Protein AF-E2CHV4-F1 (afdb_monomer_lite)

Secondary structure (DSSP, 8-state):
-EEEETTEEEEEEEEETTEEEEE--SPPPPTT-EEEEEEEEEETTEEEEEEEEEEEEEEETTTTEEEEEEEE--HHHHHHHHHHHHHHHHT----THHHHTTTSS----------------------THHHHHHHHHHHHHHHHHHHHHHHHHHHHHH----S-----PPPPP---SS--EEEEE---TT----TT---EEEE-HHHHHHHHHHHHHHHHHHHHHHHHHHHHHHHHHHHHHHHHHHHHHHHHHHHHHHHHHHHHHHHHHHHHHHHHHHHTTSS-HHHHHHHHHHHHHHHHHHHHHHHHHHHHHHHHHTTTTTT--BTTB----HHHHHHHHHHHHHHHHHHHHHTT-

Sequence (357 aa):
MRVSFNGRSFDTVDWSLGGCRISFVGDFPDVGSEHTLNCSLAFQGFEITLKVEARVVRHETERRELAFCFTDVGERETALLQHFVEDLIRGKMSTVADTIVRIDTPVTPVATTPDPNPIQAVPIRRCAWKQFLFVSFYLVLGAVVFGYIALYFYALMFQMEVTSAVISSERAVVASPVAGQVNKINFAVGATISTGAPLVYLENTALTRNLRAAQADLAETEAELAEAQSVLAGEEEKAKGYDLVARNNVRQAETQLEKLQLANKNAKLKVERMRKLTQKGLALADDLEAAELELKAVLSEYERKKIHIQELKQLIKNGDATRLFTGNGFAGRLSETKARIARLRRELAYKKDHSRS

Radius of gyration: 80.09 Å; chains: 1; bounding box: 147×68×206 Å

pLDDT: mean 81.5, std 15.99, range [35.78, 98.31]

Structure (mm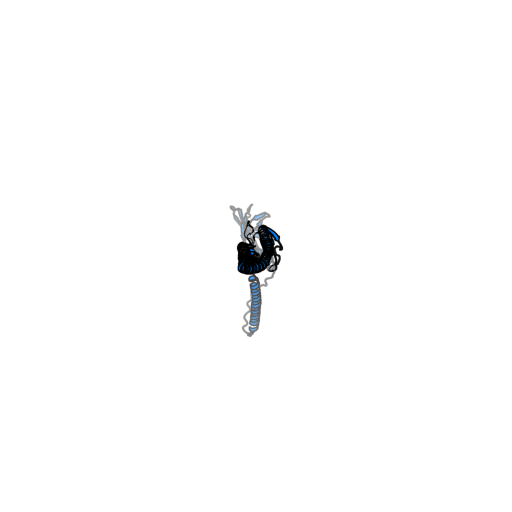CIF, N/CA/C/O backbone):
data_AF-E2CHV4-F1
#
_entry.id   AF-E2CHV4-F1
#
loop_
_atom_site.group_PDB
_atom_site.id
_atom_site.type_symbol
_atom_site.label_atom_id
_atom_site.label_alt_id
_atom_site.label_comp_id
_atom_site.label_asym_id
_atom_site.label_entity_id
_atom_site.label_seq_id
_atom_site.pdbx_PDB_ins_code
_atom_site.Cartn_x
_atom_site.Cartn_y
_atom_site.Cartn_z
_atom_site.occupancy
_atom_site.B_iso_or_equiv
_atom_site.auth_seq_id
_atom_site.auth_comp_id
_atom_site.auth_asym_id
_atom_site.auth_atom_id
_atom_site.pdbx_PDB_model_num
ATOM 1 N N . MET A 1 1 ? 76.854 18.416 -105.040 1.00 78.62 1 MET A N 1
ATOM 2 C CA . MET A 1 1 ? 77.913 17.520 -105.546 1.00 78.62 1 MET A CA 1
ATOM 3 C C . MET A 1 1 ? 79.238 18.264 -105.435 1.00 78.62 1 MET A C 1
ATOM 5 O O . MET A 1 1 ? 79.231 19.488 -105.515 1.00 78.62 1 MET A O 1
ATOM 9 N N . ARG A 1 2 ? 80.352 17.573 -105.181 1.00 84.69 2 ARG A N 1
ATOM 10 C CA . ARG A 1 2 ? 81.693 18.177 -105.230 1.00 84.69 2 ARG A CA 1
ATOM 11 C C . ARG A 1 2 ? 82.441 17.638 -106.429 1.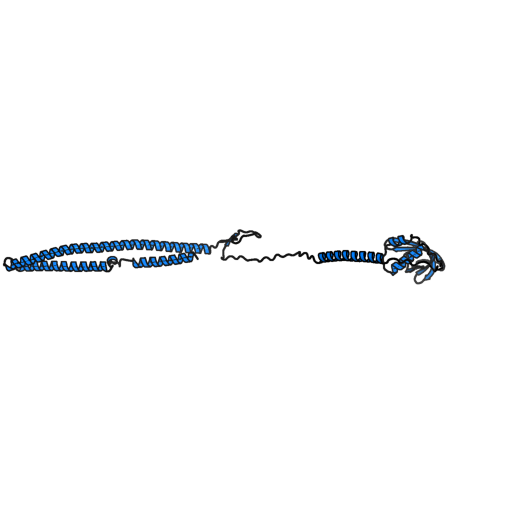00 84.69 2 ARG A C 1
ATOM 13 O O . ARG A 1 2 ? 82.331 16.458 -106.736 1.00 84.69 2 ARG A O 1
ATOM 20 N N . VAL A 1 3 ? 83.206 18.488 -107.093 1.00 85.00 3 VAL A N 1
ATOM 21 C CA . VAL A 1 3 ? 84.031 18.094 -108.233 1.00 85.00 3 VAL A CA 1
ATOM 22 C C . VAL A 1 3 ? 85.469 18.461 -107.928 1.00 85.00 3 VAL A C 1
ATOM 24 O O . VAL A 1 3 ? 85.771 19.610 -107.615 1.00 85.00 3 VAL A O 1
ATOM 27 N N . SER A 1 4 ? 86.359 17.479 -108.016 1.00 83.56 4 SER A N 1
ATOM 28 C CA . SER A 1 4 ? 87.797 17.711 -107.956 1.00 83.56 4 SER A CA 1
ATOM 29 C C . SER A 1 4 ? 88.353 17.896 -109.365 1.00 83.56 4 SER A C 1
ATOM 31 O O . SER A 1 4 ? 88.205 17.029 -110.228 1.00 83.56 4 SER A O 1
ATOM 33 N N . PHE A 1 5 ? 88.983 19.047 -109.585 1.00 80.81 5 PHE A N 1
ATOM 34 C CA . PHE A 1 5 ? 89.633 19.435 -110.832 1.00 80.81 5 PHE A CA 1
ATOM 35 C C . PHE A 1 5 ? 91.044 19.943 -110.512 1.00 80.81 5 PHE A C 1
ATOM 37 O O . PHE A 1 5 ? 91.215 20.798 -109.640 1.00 80.81 5 PHE A O 1
ATOM 44 N N . ASN A 1 6 ? 92.072 19.383 -111.161 1.00 73.81 6 ASN A N 1
ATOM 45 C CA . ASN A 1 6 ? 93.490 19.691 -110.901 1.00 73.81 6 ASN A CA 1
ATOM 46 C C . ASN A 1 6 ? 93.884 19.630 -109.408 1.00 73.81 6 ASN A C 1
ATOM 48 O O . ASN A 1 6 ? 94.622 20.475 -108.902 1.00 73.81 6 ASN A O 1
ATOM 52 N N . GLY A 1 7 ? 93.352 18.642 -108.679 1.00 71.56 7 GLY A N 1
ATOM 53 C CA . GLY A 1 7 ? 93.650 18.424 -107.258 1.00 71.56 7 GLY A CA 1
ATOM 54 C C . GLY A 1 7 ? 92.980 19.406 -106.289 1.00 71.56 7 GLY A C 1
ATOM 55 O O . GLY A 1 7 ? 93.225 19.325 -105.088 1.00 71.56 7 GLY A O 1
ATOM 56 N N . ARG A 1 8 ? 92.125 20.317 -106.775 1.00 78.94 8 ARG A N 1
ATOM 57 C CA . ARG A 1 8 ? 91.306 21.213 -105.945 1.00 78.94 8 ARG A CA 1
ATOM 58 C C . ARG A 1 8 ? 89.837 20.827 -106.042 1.00 78.94 8 ARG A C 1
ATOM 60 O O . ARG A 1 8 ? 89.349 20.519 -107.126 1.00 78.94 8 ARG A O 1
ATOM 67 N N . SER A 1 9 ? 89.143 20.853 -104.911 1.00 80.88 9 SER A N 1
ATOM 68 C CA . SER A 1 9 ? 87.718 20.532 -104.833 1.00 80.88 9 SER A CA 1
ATOM 69 C C . SER A 1 9 ? 86.881 21.801 -104.930 1.00 80.88 9 SER A C 1
ATOM 71 O O . SER A 1 9 ? 87.107 22.750 -104.183 1.00 80.88 9 SER A O 1
ATOM 73 N N . PHE A 1 10 ? 85.904 21.791 -105.829 1.00 84.88 10 PHE A N 1
ATOM 74 C CA . PHE A 1 10 ? 84.953 22.872 -106.049 1.00 84.88 10 PHE A CA 1
ATOM 75 C C . PHE A 1 10 ? 83.529 22.365 -105.812 1.00 84.88 10 PHE A C 1
ATOM 77 O O . PHE A 1 10 ? 83.206 21.213 -106.123 1.00 84.88 10 PHE A O 1
ATOM 84 N N . ASP A 1 11 ? 82.669 23.229 -105.278 1.00 82.38 11 ASP A N 1
ATOM 85 C CA . ASP A 1 11 ? 81.240 22.942 -105.189 1.00 82.38 11 ASP A CA 1
ATOM 86 C C . ASP A 1 11 ? 80.578 23.181 -106.556 1.00 82.38 11 ASP A C 1
ATOM 88 O O . ASP A 1 11 ? 80.856 24.161 -107.257 1.00 82.38 11 ASP A O 1
ATOM 92 N N . THR A 1 12 ? 79.706 22.256 -106.959 1.00 83.19 12 THR A N 1
ATOM 93 C CA . THR A 1 12 ? 78.921 22.393 -108.192 1.00 83.19 12 THR A CA 1
ATOM 94 C C . THR A 1 12 ? 77.775 23.377 -107.985 1.00 83.19 12 THR A C 1
ATOM 96 O O . THR A 1 12 ? 76.981 23.192 -107.063 1.00 83.19 12 THR A O 1
ATOM 99 N N . VAL A 1 13 ? 77.631 24.347 -108.887 1.00 81.75 13 VAL A N 1
ATOM 100 C CA . VAL A 1 13 ? 76.460 25.236 -108.968 1.00 81.75 13 VAL A CA 1
ATOM 101 C C . VAL A 1 13 ? 75.255 24.480 -109.520 1.00 81.75 13 VAL A C 1
ATOM 103 O O . VAL A 1 13 ? 74.137 24.662 -109.053 1.00 81.75 13 VAL A O 1
ATOM 106 N N . ASP A 1 14 ? 75.488 23.640 -110.528 1.00 79.62 14 ASP A N 1
ATOM 107 C CA . ASP A 1 14 ? 74.460 22.841 -111.191 1.00 79.62 14 ASP A CA 1
ATOM 108 C C . ASP A 1 14 ? 75.096 21.584 -111.797 1.00 79.62 14 ASP A C 1
ATOM 110 O O . ASP A 1 14 ? 76.268 21.611 -112.185 1.00 79.62 14 ASP A O 1
ATOM 114 N N . TRP A 1 15 ? 74.363 20.478 -111.862 1.00 84.19 15 TRP A N 1
ATOM 115 C CA . TRP A 1 15 ? 74.848 19.227 -112.442 1.00 84.19 15 TRP A CA 1
ATOM 116 C C . TRP A 1 15 ? 73.700 18.393 -113.013 1.00 84.19 15 TRP A C 1
ATOM 118 O O . TRP A 1 15 ? 72.570 18.427 -112.534 1.00 84.19 15 TRP A O 1
ATOM 128 N N . SER A 1 16 ? 74.006 17.636 -114.061 1.00 78.94 16 SER A N 1
ATOM 129 C CA . SER A 1 16 ? 73.075 16.772 -114.783 1.00 78.94 16 SER A CA 1
ATOM 130 C C . SER A 1 16 ? 73.805 15.532 -115.302 1.00 78.94 16 SER A C 1
ATOM 132 O O . SER A 1 16 ? 75.027 15.433 -115.197 1.00 78.94 16 SER A O 1
ATOM 134 N N . LEU A 1 17 ? 73.067 14.613 -115.927 1.00 78.75 17 LEU A N 1
ATOM 135 C CA . LEU A 1 17 ? 73.630 13.448 -116.621 1.00 78.75 17 LEU A CA 1
ATOM 136 C C . LEU A 1 17 ? 74.633 13.810 -117.728 1.00 78.75 17 LEU A C 1
ATOM 138 O O . LEU A 1 17 ? 75.508 13.011 -118.029 1.00 78.75 17 LEU A O 1
ATOM 142 N N . GLY A 1 18 ? 74.509 14.996 -118.333 1.00 77.06 18 GLY A N 1
ATOM 143 C CA . GLY A 1 18 ? 75.352 15.418 -119.457 1.00 77.06 18 GLY A CA 1
ATOM 144 C C . GLY A 1 18 ? 76.512 16.338 -119.080 1.00 77.06 18 GLY A C 1
ATOM 145 O O . GLY A 1 18 ? 77.324 16.672 -119.938 1.00 77.06 18 GLY A O 1
ATOM 146 N N . GLY A 1 19 ? 76.606 16.792 -117.829 1.00 85.25 19 GLY A N 1
ATOM 147 C CA . GLY A 1 19 ? 77.652 17.734 -117.441 1.00 85.25 19 GLY A CA 1
ATOM 148 C C . GLY A 1 19 ? 77.400 18.443 -116.121 1.00 85.25 19 GLY A C 1
ATOM 149 O O . GLY A 1 19 ? 76.330 18.333 -115.518 1.00 85.25 19 GLY A O 1
ATOM 150 N N . CYS A 1 20 ? 78.389 19.217 -115.684 1.00 85.31 20 CYS A N 1
ATOM 151 C CA . CYS A 1 20 ? 78.322 19.989 -114.450 1.00 85.31 20 CYS A CA 1
ATOM 152 C C . CYS A 1 20 ? 78.927 21.382 -114.606 1.00 85.31 20 CYS A C 1
ATOM 154 O O . CYS A 1 20 ? 79.854 21.607 -115.385 1.00 85.31 20 CYS A O 1
ATOM 156 N N . ARG A 1 21 ? 78.428 22.313 -113.798 1.00 87.50 21 ARG A N 1
ATOM 157 C CA . ARG A 1 21 ? 78.927 23.676 -113.677 1.00 87.50 21 ARG A CA 1
ATOM 158 C C . ARG A 1 21 ? 79.524 23.876 -112.295 1.00 87.50 21 ARG A C 1
ATOM 160 O O . ARG A 1 21 ? 78.858 23.627 -111.292 1.00 87.50 21 ARG A O 1
ATOM 167 N N . ILE A 1 22 ? 80.758 24.357 -112.244 1.00 87.88 22 ILE A N 1
ATOM 168 C CA . ILE A 1 22 ? 81.472 24.640 -110.998 1.00 87.88 22 ILE A CA 1
ATOM 169 C C . ILE A 1 22 ? 81.750 26.134 -110.865 1.00 87.88 22 ILE A C 1
ATOM 171 O O . ILE A 1 22 ? 81.960 26.830 -111.861 1.00 87.88 22 ILE A O 1
ATOM 175 N N . SER A 1 23 ? 81.779 26.622 -109.628 1.00 82.62 23 SER A N 1
ATOM 176 C CA . SER A 1 23 ? 82.327 27.944 -109.328 1.00 82.62 23 SER A CA 1
ATOM 177 C C . SER A 1 23 ? 83.847 27.832 -109.288 1.00 82.62 23 SER A C 1
ATOM 179 O O . SER A 1 23 ? 84.410 27.253 -108.359 1.00 82.62 23 SER A O 1
ATOM 181 N N . PHE A 1 24 ? 84.512 28.338 -110.323 1.00 80.94 24 PHE A N 1
ATOM 182 C CA . PHE A 1 24 ? 85.946 28.171 -110.509 1.00 80.94 24 PHE A CA 1
ATOM 183 C C . PHE A 1 24 ? 86.703 29.434 -110.096 1.00 80.94 24 PHE A C 1
ATOM 185 O O . PHE A 1 24 ? 86.340 30.552 -110.457 1.00 80.94 24 PHE A O 1
ATOM 192 N N . VAL A 1 25 ? 87.780 29.251 -109.333 1.00 69.19 25 VAL A N 1
ATOM 193 C CA . VAL A 1 25 ? 88.638 30.343 -108.866 1.00 69.19 25 VAL A CA 1
ATOM 194 C C . VAL A 1 25 ? 90.067 30.060 -109.327 1.00 69.19 25 VAL A C 1
ATOM 196 O O . VAL A 1 25 ? 90.782 29.270 -108.709 1.00 69.19 25 VAL A O 1
ATOM 199 N N . GLY A 1 26 ? 90.462 30.688 -110.437 1.00 72.12 26 GLY A N 1
ATOM 200 C CA . GLY A 1 26 ? 91.775 30.538 -111.068 1.00 72.12 26 GLY A CA 1
ATOM 201 C C . GLY A 1 26 ? 91.768 30.982 -112.533 1.00 72.12 26 GLY A C 1
ATOM 202 O O . GLY A 1 26 ? 90.801 31.594 -112.985 1.00 72.12 26 GLY A O 1
ATOM 203 N N . ASP A 1 27 ? 92.827 30.630 -113.263 1.00 75.12 27 ASP A N 1
ATOM 204 C CA . ASP A 1 27 ? 92.930 30.853 -114.709 1.00 75.12 27 ASP A CA 1
ATOM 205 C C . ASP A 1 27 ? 92.022 29.886 -115.472 1.00 75.12 27 ASP A C 1
ATOM 207 O O . ASP A 1 27 ? 92.089 28.668 -115.279 1.00 75.12 27 ASP A O 1
ATOM 211 N N . PHE A 1 28 ? 91.141 30.432 -116.313 1.00 76.75 28 PHE A N 1
ATOM 212 C CA . PHE A 1 28 ? 90.167 29.635 -117.050 1.00 76.75 28 PHE A CA 1
ATOM 213 C C . PHE A 1 28 ? 90.863 28.802 -118.140 1.00 76.75 28 PHE A C 1
ATOM 215 O O . PHE A 1 28 ? 91.562 29.380 -118.971 1.00 76.75 28 PHE A O 1
ATOM 222 N N . PRO A 1 29 ? 90.674 27.468 -118.169 1.00 77.44 29 PRO A N 1
ATOM 223 C CA . PRO A 1 29 ? 91.151 26.636 -119.268 1.00 77.44 29 PRO A CA 1
ATOM 224 C C . PRO A 1 29 ? 90.426 26.969 -120.581 1.00 77.44 29 PRO A C 1
ATOM 226 O O . PRO A 1 29 ? 89.267 27.403 -120.581 1.00 77.44 29 PRO A O 1
ATOM 229 N N . ASP A 1 30 ? 91.110 26.733 -121.703 1.00 77.94 30 ASP A N 1
ATOM 230 C CA . ASP A 1 30 ? 90.574 26.989 -123.040 1.00 77.94 30 ASP A CA 1
ATOM 231 C C . ASP A 1 30 ? 89.306 26.170 -123.310 1.00 77.94 30 ASP A C 1
ATOM 233 O O . ASP A 1 30 ? 89.202 24.987 -122.963 1.00 77.94 30 ASP A O 1
ATOM 237 N N . VAL A 1 31 ? 88.330 26.802 -123.964 1.00 79.56 31 VAL A N 1
ATOM 238 C CA . VAL A 1 31 ? 87.082 26.145 -124.369 1.00 79.56 31 VAL A CA 1
ATOM 239 C C . VAL A 1 31 ? 87.406 25.045 -125.383 1.00 79.56 31 VAL A C 1
ATOM 241 O O . VAL A 1 31 ? 88.034 25.303 -126.406 1.00 79.56 31 VAL A O 1
ATOM 244 N N . GLY A 1 32 ? 86.970 23.817 -125.098 1.00 75.00 32 GLY A N 1
ATOM 245 C CA . GLY A 1 32 ? 87.253 22.621 -125.895 1.00 75.00 32 GLY A CA 1
ATOM 246 C C . GLY A 1 32 ? 88.326 21.694 -125.317 1.00 75.00 32 GLY A C 1
ATOM 247 O O . GLY A 1 32 ? 88.476 20.584 -125.822 1.00 75.00 32 GLY A O 1
ATOM 248 N N . SER A 1 33 ? 89.028 22.098 -124.255 1.00 81.62 33 SER A N 1
ATOM 249 C CA . SER A 1 33 ? 89.992 21.238 -123.555 1.00 81.62 33 SER A CA 1
ATOM 250 C C . SER A 1 33 ? 89.307 20.080 -122.818 1.00 81.62 33 SER A C 1
ATOM 252 O O . SER A 1 33 ? 88.228 20.244 -122.240 1.00 81.62 33 SER A O 1
ATOM 254 N N . GLU A 1 34 ? 89.929 18.899 -122.862 1.00 83.38 34 GLU A N 1
ATOM 255 C CA . GLU A 1 34 ? 89.461 17.684 -122.190 1.00 83.38 34 GLU A CA 1
ATOM 256 C C . GLU A 1 34 ? 90.201 17.481 -120.871 1.00 83.38 34 GLU A C 1
ATOM 258 O O . GLU A 1 34 ? 91.428 17.577 -120.785 1.00 83.38 34 GLU A O 1
ATOM 263 N N . HIS A 1 35 ? 89.432 17.205 -119.825 1.00 83.81 35 HIS A N 1
ATOM 264 C CA . HIS A 1 35 ? 89.910 17.090 -118.464 1.00 83.81 35 HIS A CA 1
ATOM 265 C C . HIS A 1 35 ? 89.196 15.963 -117.731 1.00 83.81 35 HIS A C 1
ATOM 267 O O . HIS A 1 35 ? 87.989 15.769 -117.857 1.00 83.81 35 HIS A O 1
ATOM 273 N N . THR A 1 36 ? 89.938 15.246 -116.897 1.00 84.38 36 THR A N 1
ATOM 274 C CA . THR A 1 36 ? 89.352 14.252 -116.003 1.00 84.38 36 THR A CA 1
ATOM 275 C C . THR A 1 36 ? 88.858 14.922 -114.726 1.00 84.38 36 THR A C 1
ATOM 277 O O . THR A 1 36 ? 89.625 15.577 -114.017 1.00 84.38 36 THR A O 1
ATOM 280 N N . LEU A 1 37 ? 87.582 14.730 -114.413 1.00 85.81 37 LEU A N 1
ATOM 281 C CA . LEU A 1 37 ? 86.936 15.218 -113.203 1.00 85.81 37 LEU A CA 1
ATOM 282 C C . LEU A 1 37 ? 86.653 14.044 -112.271 1.00 85.81 37 LEU A C 1
ATOM 284 O O . LEU A 1 37 ? 86.111 13.033 -112.716 1.00 85.81 37 LEU A O 1
ATOM 288 N N . ASN A 1 38 ? 86.947 14.186 -110.972 1.00 86.50 38 ASN A N 1
ATOM 289 C CA . ASN A 1 38 ? 86.376 13.262 -109.986 1.00 86.50 38 ASN A CA 1
ATOM 290 C C . ASN A 1 38 ? 85.197 13.924 -109.285 1.00 86.50 38 ASN A C 1
ATOM 292 O O . ASN A 1 38 ? 85.359 14.891 -108.537 1.00 86.50 38 ASN A O 1
ATOM 296 N N . CYS A 1 39 ? 84.019 13.391 -109.565 1.00 84.75 39 CYS A N 1
ATOM 297 C CA . CYS A 1 39 ? 82.730 13.837 -109.085 1.00 84.75 39 CYS A CA 1
ATOM 298 C C . CYS A 1 39 ? 82.373 13.058 -107.818 1.00 84.75 39 CYS A C 1
ATOM 300 O O . CYS A 1 39 ? 82.064 11.871 -107.889 1.00 84.75 39 CYS A O 1
ATOM 302 N N . SER A 1 40 ? 82.420 13.716 -106.665 1.00 83.31 40 SER A N 1
ATOM 303 C CA . SER A 1 40 ? 82.097 13.135 -105.364 1.00 83.31 40 SER A CA 1
ATOM 304 C C . SER A 1 40 ? 80.678 13.521 -104.941 1.00 83.31 40 SER A C 1
ATOM 306 O O . SER A 1 40 ? 80.329 14.699 -104.778 1.00 83.31 40 SER A O 1
ATOM 308 N N . LEU A 1 41 ? 79.839 12.504 -104.771 1.00 81.94 41 LEU A N 1
ATOM 309 C CA . LEU A 1 41 ? 78.454 12.603 -104.329 1.00 81.94 41 LEU A CA 1
ATOM 310 C C . LEU A 1 41 ? 78.353 12.022 -102.919 1.00 81.94 41 LEU A C 1
ATOM 312 O O . LEU A 1 41 ? 78.616 10.840 -102.703 1.00 81.94 41 LEU A O 1
ATOM 316 N N . ALA A 1 42 ? 77.968 12.860 -101.958 1.00 73.81 42 ALA A N 1
ATOM 317 C CA . ALA A 1 42 ? 77.654 12.417 -100.608 1.00 73.81 42 ALA A CA 1
ATOM 318 C C . ALA A 1 42 ? 76.176 12.011 -100.550 1.00 73.81 42 ALA A C 1
ATOM 320 O O . ALA A 1 42 ? 75.297 12.863 -100.700 1.00 73.81 42 ALA A O 1
ATOM 321 N N . PHE A 1 43 ? 75.901 10.726 -100.332 1.00 67.69 43 PHE A N 1
ATOM 322 C CA . PHE A 1 43 ? 74.543 10.201 -100.201 1.00 67.69 43 PHE A CA 1
ATOM 323 C C . PHE A 1 43 ? 74.450 9.256 -99.000 1.00 67.69 43 PHE A C 1
ATOM 325 O O . PHE A 1 43 ? 75.171 8.266 -98.922 1.00 67.69 43 PHE A O 1
ATOM 332 N N . GLN A 1 44 ? 73.572 9.587 -98.044 1.00 63.38 44 GLN A N 1
ATOM 333 C CA . GLN A 1 44 ? 73.272 8.779 -96.848 1.00 63.38 44 GLN A CA 1
ATOM 334 C C . GLN A 1 44 ? 74.512 8.244 -96.097 1.00 63.38 44 GLN A C 1
ATOM 336 O O . GLN A 1 44 ? 74.532 7.106 -95.639 1.00 63.38 44 GLN A O 1
ATOM 341 N N . GLY A 1 45 ? 75.556 9.069 -95.961 1.00 62.88 45 GLY A N 1
ATOM 342 C CA . GLY A 1 45 ? 76.777 8.710 -95.225 1.00 62.88 45 GLY A CA 1
ATOM 343 C C . GLY A 1 45 ? 77.848 7.981 -96.043 1.00 62.88 45 GLY A C 1
ATOM 344 O O . GLY A 1 45 ? 78.909 7.691 -95.497 1.00 62.88 45 GLY A O 1
ATOM 345 N N . PHE A 1 46 ? 77.621 7.744 -97.337 1.00 66.56 46 PHE A N 1
ATOM 346 C CA . PHE A 1 46 ? 78.630 7.242 -98.270 1.00 66.56 46 PHE A CA 1
ATOM 347 C C . PHE A 1 46 ? 79.087 8.348 -99.225 1.00 66.56 46 PHE A C 1
ATOM 349 O O . PHE A 1 46 ? 78.277 9.149 -99.698 1.00 66.56 46 PHE A O 1
ATOM 356 N N . GLU A 1 47 ? 80.387 8.383 -99.519 1.00 74.38 47 GLU A N 1
ATOM 357 C CA . GLU A 1 47 ? 80.975 9.264 -100.529 1.00 74.38 47 GLU A CA 1
ATOM 358 C C . GLU A 1 47 ? 81.306 8.436 -101.774 1.00 74.38 47 GLU A C 1
ATOM 360 O O . GLU A 1 47 ? 82.237 7.630 -101.780 1.00 74.38 47 GLU A O 1
ATOM 365 N N . ILE A 1 48 ? 80.503 8.602 -102.824 1.00 78.31 48 ILE A N 1
ATOM 366 C CA . ILE A 1 48 ? 80.705 7.925 -104.107 1.00 78.31 48 ILE A CA 1
ATOM 367 C C . ILE A 1 48 ? 81.502 8.869 -104.996 1.00 78.31 48 ILE A C 1
ATOM 369 O O . ILE A 1 48 ? 81.034 9.963 -105.303 1.00 78.31 48 ILE A O 1
ATOM 373 N N . THR A 1 49 ? 82.696 8.446 -105.411 1.00 82.06 49 THR A N 1
ATOM 374 C CA . THR A 1 49 ? 83.562 9.222 -106.305 1.00 82.06 49 THR A CA 1
ATOM 375 C C . THR A 1 49 ? 83.564 8.594 -107.695 1.00 82.06 49 THR A C 1
ATOM 377 O O . THR A 1 49 ? 84.018 7.466 -107.867 1.00 82.06 49 THR A O 1
ATOM 380 N N . LEU A 1 50 ? 83.054 9.332 -108.680 1.00 83.44 50 LEU A N 1
ATOM 381 C CA . LEU A 1 50 ? 82.989 8.947 -110.090 1.00 83.44 50 LEU A CA 1
ATOM 382 C C . LEU A 1 50 ? 84.097 9.668 -110.855 1.00 83.44 50 LEU A C 1
ATOM 384 O O . LEU A 1 50 ? 84.184 10.894 -110.795 1.00 83.44 50 LEU A O 1
ATOM 388 N N . LYS A 1 51 ? 84.928 8.926 -111.582 1.00 84.69 51 LYS A N 1
ATOM 389 C CA . LYS A 1 51 ? 85.960 9.491 -112.456 1.00 84.69 51 LYS A CA 1
ATOM 390 C C . LYS A 1 51 ? 85.383 9.608 -113.866 1.00 84.69 51 LYS A C 1
ATOM 392 O O . LYS A 1 51 ? 85.073 8.587 -114.466 1.00 84.69 51 LYS A O 1
ATOM 397 N N . VAL A 1 52 ? 85.222 10.831 -114.363 1.00 86.12 52 VAL A N 1
ATOM 398 C CA . VAL A 1 52 ? 84.555 11.121 -115.642 1.00 86.12 52 VAL A CA 1
ATOM 399 C C . VAL A 1 52 ? 85.445 12.006 -116.504 1.00 86.12 52 VAL A C 1
ATOM 401 O O . VAL A 1 52 ? 86.059 12.951 -116.004 1.00 86.12 52 VAL A O 1
ATOM 404 N N . GLU A 1 53 ? 85.512 11.717 -117.800 1.00 86.94 53 GLU A N 1
ATOM 405 C CA . GLU A 1 53 ? 86.174 12.586 -118.771 1.00 86.94 53 GLU A CA 1
ATOM 406 C C . GLU A 1 53 ? 85.198 13.656 -119.257 1.00 86.94 53 GLU A C 1
ATOM 408 O O . GLU A 1 53 ? 84.074 13.361 -119.673 1.00 86.94 53 GLU A O 1
ATOM 413 N N . ALA A 1 54 ? 85.611 14.917 -119.162 1.00 85.12 54 ALA A N 1
ATOM 414 C CA . ALA A 1 54 ? 84.756 16.051 -119.447 1.00 85.12 54 ALA A CA 1
ATOM 415 C C . ALA A 1 54 ? 85.473 17.114 -120.278 1.00 85.12 54 ALA A C 1
ATOM 417 O O . ALA A 1 54 ? 86.641 17.429 -120.055 1.00 85.12 54 ALA A O 1
ATOM 418 N N . ARG A 1 55 ? 84.742 17.723 -121.208 1.00 87.44 55 ARG A N 1
ATOM 419 C CA . ARG A 1 55 ? 85.215 18.813 -122.060 1.00 87.44 55 ARG A CA 1
ATOM 420 C C . ARG A 1 55 ? 84.680 20.155 -121.573 1.00 87.44 55 ARG A C 1
ATOM 422 O O . ARG A 1 55 ? 83.497 20.272 -121.250 1.00 87.44 55 ARG A O 1
ATOM 429 N N . VAL A 1 56 ? 85.520 21.189 -121.553 1.00 86.50 56 VAL A N 1
ATOM 430 C CA . VAL A 1 56 ? 85.095 22.560 -121.220 1.00 86.50 56 VAL A CA 1
ATOM 431 C C . VAL A 1 56 ? 84.236 23.116 -122.356 1.00 86.50 56 VAL A C 1
ATOM 433 O O . VAL A 1 56 ? 84.715 23.260 -123.477 1.00 86.50 56 VAL A O 1
ATOM 436 N N . VAL A 1 57 ? 82.972 23.445 -122.079 1.00 83.50 57 VAL A N 1
ATOM 437 C CA . VAL A 1 57 ? 82.031 23.968 -123.094 1.00 83.50 57 VAL A CA 1
ATOM 438 C C . VAL A 1 57 ? 81.877 25.480 -123.007 1.00 83.50 57 VAL A C 1
ATOM 440 O O . VAL A 1 57 ? 81.670 26.141 -124.022 1.00 83.50 57 VAL A O 1
ATOM 443 N N . ARG A 1 58 ? 81.966 26.047 -121.801 1.00 82.00 58 ARG A N 1
ATOM 444 C CA . ARG A 1 58 ? 81.768 27.482 -121.582 1.00 82.00 58 ARG A CA 1
ATOM 445 C C . ARG A 1 58 ? 82.456 27.934 -120.299 1.00 82.00 58 ARG A C 1
ATOM 447 O O . ARG A 1 58 ? 82.356 27.250 -119.283 1.00 82.00 58 ARG A O 1
ATOM 454 N N . HIS A 1 59 ? 83.071 29.110 -120.327 1.00 81.25 59 HIS A N 1
ATOM 455 C CA . HIS A 1 59 ? 83.437 29.860 -119.126 1.00 81.25 59 HIS A CA 1
ATOM 456 C C . HIS A 1 59 ? 82.692 31.201 -119.118 1.00 81.25 59 HIS A C 1
ATOM 458 O O . HIS A 1 59 ? 82.487 31.803 -120.168 1.00 81.25 59 HIS A O 1
ATOM 464 N N . GLU A 1 60 ? 82.248 31.644 -117.944 1.00 79.19 60 GLU A N 1
ATOM 465 C CA . GLU A 1 60 ? 81.520 32.903 -117.751 1.00 79.19 60 GLU A CA 1
ATOM 466 C C . GLU A 1 60 ? 82.313 33.789 -116.778 1.00 79.19 60 GLU A C 1
ATOM 468 O O . GLU A 1 60 ? 82.358 33.527 -115.571 1.00 79.19 60 GLU A O 1
ATOM 473 N N . THR A 1 61 ? 82.960 34.834 -117.301 1.00 72.31 61 THR A N 1
ATOM 474 C CA . THR A 1 61 ? 83.937 35.642 -116.549 1.00 72.31 61 THR A CA 1
ATOM 475 C C . THR A 1 61 ? 83.293 36.483 -115.442 1.00 72.31 61 THR A C 1
ATOM 477 O O . THR A 1 61 ? 83.894 36.659 -114.384 1.00 72.31 61 THR A O 1
ATOM 480 N N . GLU A 1 62 ? 82.056 36.957 -115.633 1.00 73.75 62 GLU A N 1
ATOM 481 C CA . GLU A 1 62 ? 81.352 37.778 -114.633 1.00 73.75 62 GLU A CA 1
ATOM 482 C C . GLU A 1 62 ? 80.935 36.981 -113.390 1.00 73.75 62 GLU A C 1
ATOM 484 O O . GLU A 1 62 ? 81.019 37.480 -112.269 1.00 73.75 62 GLU A O 1
ATOM 489 N N . ARG A 1 63 ? 80.506 35.726 -113.574 1.00 71.38 63 ARG A N 1
ATOM 490 C CA . ARG A 1 63 ? 80.015 34.861 -112.485 1.00 71.38 63 ARG A CA 1
ATOM 491 C C . ARG A 1 63 ? 81.069 33.902 -111.938 1.00 71.38 63 ARG A C 1
ATOM 493 O O . ARG A 1 63 ? 80.810 33.226 -110.948 1.00 71.38 63 ARG A O 1
ATOM 500 N N . ARG A 1 64 ? 82.259 33.868 -112.553 1.00 79.88 64 ARG A N 1
ATOM 501 C CA . ARG A 1 64 ? 83.339 32.914 -112.251 1.00 79.88 64 ARG A CA 1
ATOM 502 C C . ARG A 1 64 ? 82.860 31.460 -112.297 1.00 79.88 64 ARG A C 1
ATOM 504 O O . ARG A 1 64 ? 83.144 30.655 -111.412 1.00 79.88 64 ARG A O 1
ATOM 511 N N . GLU A 1 65 ? 82.108 31.130 -113.340 1.00 85.00 65 GLU A N 1
ATOM 512 C CA . GLU A 1 65 ? 81.544 29.795 -113.543 1.00 85.00 65 GLU A CA 1
ATOM 513 C C . GLU A 1 65 ? 82.229 29.101 -114.721 1.00 85.00 65 GLU A C 1
ATOM 515 O O . GLU A 1 65 ? 82.446 29.704 -115.774 1.00 85.00 65 GLU A O 1
ATOM 520 N N . LEU A 1 66 ? 82.528 27.814 -114.552 1.00 85.19 66 LEU A N 1
ATOM 521 C CA . LEU A 1 66 ? 83.059 26.957 -115.605 1.00 85.19 66 LEU A CA 1
ATOM 522 C C . LEU A 1 66 ? 82.113 25.777 -115.828 1.00 85.19 66 LEU A C 1
ATOM 524 O O . LEU A 1 66 ? 81.724 25.100 -114.875 1.00 85.19 66 LEU A O 1
ATOM 528 N N . ALA A 1 67 ? 81.726 25.550 -117.081 1.00 86.50 67 ALA A N 1
ATOM 529 C CA . ALA A 1 67 ? 80.812 24.489 -117.477 1.00 86.50 67 ALA A CA 1
ATOM 530 C C . ALA A 1 67 ? 81.552 23.381 -118.232 1.00 86.50 67 ALA A C 1
ATOM 532 O O . ALA A 1 67 ? 82.213 23.627 -119.247 1.00 86.50 67 ALA A O 1
ATOM 533 N N . PHE A 1 68 ? 81.373 22.156 -117.750 1.00 86.81 68 PHE A N 1
ATOM 534 C CA . PHE A 1 68 ? 81.894 20.935 -118.341 1.00 86.81 68 PHE A CA 1
ATOM 535 C C . PHE A 1 68 ? 80.758 20.100 -118.933 1.00 86.81 68 PHE A C 1
ATOM 537 O O . PHE A 1 68 ? 79.697 19.977 -118.320 1.00 86.81 68 PHE A O 1
ATOM 544 N N . CYS A 1 69 ? 81.001 19.493 -120.091 1.00 87.00 69 CYS A N 1
ATOM 545 C CA . CYS A 1 69 ? 80.156 18.458 -120.681 1.00 87.00 69 CYS A CA 1
ATOM 546 C C . CYS A 1 69 ? 80.875 17.117 -120.574 1.00 87.00 69 CYS A C 1
ATOM 548 O O . CYS A 1 69 ? 82.058 17.039 -120.903 1.00 87.00 69 CYS A O 1
ATOM 550 N N . PHE A 1 70 ? 80.189 16.084 -120.096 1.00 87.50 70 PHE A N 1
ATOM 551 C CA . PHE A 1 70 ? 80.771 14.751 -119.981 1.00 87.50 70 PHE A CA 1
ATOM 552 C C . PHE A 1 70 ? 80.856 14.110 -121.370 1.00 87.50 70 PHE A C 1
ATOM 554 O O . PHE A 1 70 ? 79.853 14.021 -122.075 1.00 87.50 70 PHE A O 1
ATOM 561 N N . THR A 1 71 ? 82.060 13.715 -121.780 1.00 79.62 71 THR A N 1
ATOM 562 C CA . THR A 1 71 ? 82.322 13.128 -123.104 1.00 79.62 71 THR A CA 1
ATOM 563 C C . THR A 1 71 ? 82.279 11.610 -123.080 1.00 79.62 71 THR A C 1
ATOM 565 O O . THR A 1 71 ? 81.779 11.019 -124.033 1.00 79.62 71 THR A O 1
ATOM 568 N N . ASP A 1 72 ? 82.758 10.995 -121.998 1.00 74.81 72 ASP A N 1
ATOM 569 C CA . ASP A 1 72 ? 82.720 9.547 -121.812 1.00 74.81 72 ASP A CA 1
ATOM 570 C C . ASP A 1 72 ? 82.326 9.221 -120.365 1.00 74.81 72 ASP A C 1
ATOM 572 O O . ASP A 1 72 ? 83.050 9.518 -119.408 1.00 74.81 72 ASP A O 1
ATOM 576 N N . VAL A 1 73 ? 81.124 8.668 -120.212 1.00 76.44 73 VAL A N 1
ATOM 577 C CA . VAL A 1 73 ? 80.582 8.170 -118.947 1.00 76.44 73 VAL A CA 1
ATOM 578 C C . VAL A 1 73 ? 80.243 6.709 -119.196 1.00 76.44 73 VAL A C 1
ATOM 580 O O . VAL A 1 73 ? 79.369 6.412 -120.010 1.00 76.44 73 VAL A O 1
ATOM 583 N N . GLY A 1 74 ? 80.924 5.788 -118.515 1.00 76.31 74 GLY A N 1
ATOM 584 C CA . GLY A 1 74 ? 80.654 4.362 -118.676 1.00 76.31 74 GLY A CA 1
ATOM 585 C C . GLY A 1 74 ? 79.194 4.011 -118.357 1.00 76.31 74 GLY A C 1
ATOM 586 O O . GLY A 1 74 ? 78.485 4.738 -117.650 1.00 76.31 74 GLY A O 1
ATOM 587 N N . GLU A 1 75 ? 78.708 2.890 -118.901 1.00 74.19 75 GLU A N 1
ATOM 588 C CA . GLU A 1 75 ? 77.310 2.454 -118.728 1.00 74.19 75 GLU A CA 1
ATOM 589 C C . GLU A 1 75 ? 76.934 2.324 -117.244 1.00 74.19 75 GLU A C 1
ATOM 591 O O . GLU A 1 75 ? 75.821 2.665 -116.837 1.00 74.19 75 GLU A O 1
ATOM 596 N N . ARG A 1 76 ? 77.894 1.900 -116.414 1.00 71.44 76 ARG A N 1
ATOM 597 C CA . ARG A 1 76 ? 77.729 1.749 -114.967 1.00 71.44 76 ARG A CA 1
ATOM 598 C C . ARG A 1 76 ? 77.602 3.098 -114.262 1.00 71.44 76 ARG A C 1
ATOM 600 O O . ARG A 1 76 ? 76.733 3.265 -113.408 1.00 71.44 76 ARG A O 1
ATOM 607 N N . GLU A 1 77 ? 78.456 4.054 -114.602 1.00 76.38 77 GLU A N 1
ATOM 608 C CA . GLU A 1 77 ? 78.465 5.405 -114.043 1.00 76.38 77 GLU A CA 1
ATOM 609 C C . GLU A 1 77 ? 77.218 6.186 -114.473 1.00 76.38 77 GLU A C 1
ATOM 611 O O . GLU A 1 77 ? 76.614 6.880 -113.653 1.00 76.38 77 GLU A O 1
ATOM 616 N N . THR A 1 78 ? 76.781 6.010 -115.723 1.00 74.19 78 THR A N 1
ATOM 617 C CA . THR A 1 78 ? 75.564 6.625 -116.271 1.00 74.19 78 THR A CA 1
ATOM 618 C C . THR A 1 78 ? 74.319 6.086 -115.580 1.00 74.19 78 THR A C 1
ATOM 620 O O . THR A 1 78 ? 73.478 6.867 -115.135 1.00 74.19 78 THR A O 1
ATOM 623 N N . ALA A 1 79 ? 74.220 4.762 -115.418 1.00 73.62 79 ALA A N 1
ATOM 624 C CA . ALA A 1 79 ? 73.114 4.132 -114.704 1.00 73.62 79 ALA A CA 1
ATOM 625 C C . ALA A 1 79 ? 73.056 4.571 -113.230 1.00 73.62 79 ALA A C 1
ATOM 627 O O . ALA A 1 79 ? 71.972 4.842 -112.707 1.00 73.62 79 ALA A O 1
ATOM 628 N N . LEU A 1 80 ? 74.215 4.706 -112.569 1.00 75.06 80 LEU A N 1
ATOM 629 C CA . LEU A 1 80 ? 74.300 5.234 -111.204 1.00 75.06 80 LEU A CA 1
A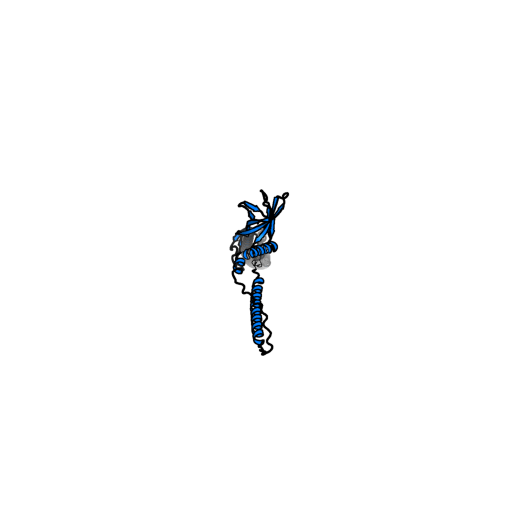TOM 630 C C . LEU A 1 80 ? 73.836 6.694 -111.130 1.00 75.06 80 LEU A C 1
ATOM 632 O O . LEU A 1 80 ? 72.987 7.016 -110.300 1.00 75.06 80 LEU A O 1
ATOM 636 N N . LEU A 1 81 ? 74.346 7.574 -111.998 1.00 75.56 81 LEU A N 1
ATOM 637 C CA . LEU A 1 81 ? 73.943 8.984 -112.036 1.00 75.56 81 LEU A CA 1
ATOM 638 C C . LEU A 1 81 ? 72.452 9.146 -112.351 1.00 75.56 81 LEU A C 1
ATOM 640 O O . LEU A 1 81 ? 71.793 9.968 -111.717 1.00 75.56 81 LEU A O 1
ATOM 644 N N . GLN A 1 82 ? 71.904 8.352 -113.276 1.00 76.19 82 GLN A N 1
ATOM 645 C CA . GLN A 1 82 ? 70.488 8.413 -113.644 1.00 76.19 82 GLN A CA 1
ATOM 646 C C . GLN A 1 82 ? 69.609 8.045 -112.455 1.00 76.19 82 GLN A C 1
ATOM 648 O O . GLN A 1 82 ? 68.665 8.768 -112.139 1.00 76.19 82 GLN A O 1
ATOM 653 N N . HIS A 1 83 ? 69.959 6.966 -111.758 1.00 70.88 83 HIS A N 1
ATOM 654 C CA . HIS A 1 83 ? 69.237 6.548 -110.570 1.00 70.88 83 HIS A CA 1
ATOM 655 C C . HIS A 1 83 ? 69.281 7.620 -109.470 1.00 70.88 83 HIS A C 1
ATOM 657 O O . HIS A 1 83 ? 68.243 7.949 -108.902 1.00 70.88 83 HIS A O 1
ATOM 663 N N . PHE A 1 84 ? 70.440 8.248 -109.227 1.00 71.38 84 PHE A N 1
ATOM 664 C CA . PHE A 1 84 ? 70.544 9.330 -108.243 1.00 71.38 84 PHE A CA 1
ATOM 665 C C . PHE A 1 84 ? 69.737 10.573 -108.624 1.00 71.38 84 PHE A C 1
ATOM 667 O O . PHE A 1 84 ? 69.114 11.174 -107.752 1.00 71.38 84 PHE A O 1
ATOM 674 N N . VAL A 1 85 ? 69.731 10.970 -109.899 1.00 70.69 85 VAL A N 1
ATOM 675 C CA . VAL A 1 85 ? 68.932 12.111 -110.374 1.00 70.69 85 VAL A CA 1
ATOM 676 C C . VAL A 1 85 ? 67.435 11.810 -110.247 1.00 70.69 85 VAL A C 1
ATOM 678 O O . VAL A 1 85 ? 66.682 12.657 -109.766 1.00 70.69 85 VAL A O 1
ATOM 681 N N . GLU A 1 86 ? 66.996 10.603 -110.609 1.00 71.00 86 GLU A N 1
ATOM 682 C CA . GLU A 1 86 ? 65.599 10.180 -110.464 1.00 71.00 86 GLU A CA 1
ATOM 683 C C . GLU A 1 86 ? 65.152 10.134 -108.996 1.00 71.00 86 GLU A C 1
ATOM 685 O O . GLU A 1 86 ? 64.064 10.622 -108.675 1.00 71.00 86 GLU A O 1
ATOM 690 N N . ASP A 1 87 ? 65.990 9.612 -108.098 1.00 65.56 87 ASP A N 1
ATOM 691 C CA . ASP A 1 87 ? 65.686 9.527 -106.666 1.00 65.56 87 ASP A CA 1
ATOM 692 C C . ASP A 1 87 ? 65.708 10.906 -105.986 1.00 65.56 87 ASP A C 1
ATOM 694 O O . ASP A 1 87 ? 64.851 11.195 -105.142 1.00 65.56 87 ASP A O 1
ATOM 698 N N . LEU A 1 88 ? 66.609 11.804 -106.409 1.00 66.38 88 LEU A N 1
ATOM 699 C CA . LEU A 1 88 ? 66.652 13.196 -105.951 1.00 66.38 88 LEU A CA 1
ATOM 700 C C . LEU A 1 88 ? 65.380 13.959 -106.357 1.00 66.38 88 LEU A C 1
ATOM 702 O O . LEU A 1 88 ? 64.801 14.670 -105.537 1.00 66.38 88 LEU A O 1
ATOM 706 N N . ILE A 1 89 ? 64.914 13.782 -107.599 1.00 59.22 89 ILE A N 1
ATOM 707 C CA . ILE A 1 89 ? 63.700 14.431 -108.123 1.00 59.22 89 ILE A CA 1
ATOM 708 C C . ILE A 1 89 ? 62.431 13.840 -107.493 1.00 59.22 89 ILE A C 1
ATOM 710 O O . ILE A 1 89 ? 61.453 14.556 -107.271 1.00 59.22 89 ILE A O 1
ATOM 714 N N . ARG A 1 90 ? 62.422 12.540 -107.179 1.00 57.59 90 ARG A N 1
ATOM 715 C CA . ARG A 1 90 ? 61.259 11.866 -106.580 1.00 57.59 90 ARG A CA 1
ATOM 716 C C . ARG A 1 90 ? 61.120 12.077 -105.074 1.00 57.59 90 ARG A C 1
ATOM 718 O O . ARG A 1 90 ? 60.078 11.710 -104.530 1.00 57.59 90 ARG A O 1
ATOM 725 N N . GLY A 1 91 ? 62.122 12.648 -104.401 1.00 55.22 91 GLY A N 1
ATOM 726 C CA . GLY A 1 91 ? 62.083 12.920 -102.960 1.00 55.22 91 GLY A CA 1
ATOM 727 C C . GLY A 1 91 ? 61.944 11.658 -102.100 1.00 55.22 91 GLY A C 1
ATOM 728 O O . GLY A 1 91 ? 61.445 11.729 -100.976 1.00 55.22 91 GLY A O 1
ATOM 729 N N . LYS A 1 92 ? 62.339 10.492 -102.626 1.00 49.19 92 LYS A N 1
ATOM 730 C CA . LYS A 1 92 ? 62.202 9.197 -101.950 1.00 49.19 92 LYS A CA 1
ATOM 731 C C . LYS A 1 92 ? 63.576 8.656 -101.575 1.00 49.19 92 LYS A C 1
ATOM 733 O O . LYS A 1 92 ? 64.445 8.499 -102.419 1.00 49.19 92 LYS A O 1
ATOM 738 N N . MET A 1 93 ? 63.755 8.377 -100.285 1.00 48.72 93 MET A N 1
ATOM 739 C CA . MET A 1 93 ? 64.955 7.750 -99.739 1.00 48.72 93 MET A CA 1
ATOM 740 C C . MET A 1 93 ? 64.850 6.224 -99.875 1.00 48.72 93 MET A C 1
ATOM 742 O O . MET A 1 93 ? 64.140 5.598 -99.091 1.00 48.72 93 MET A O 1
ATOM 746 N N . SER A 1 94 ? 65.558 5.619 -100.831 1.00 50.72 94 SER A N 1
ATOM 747 C CA . SER A 1 94 ? 65.855 4.176 -100.827 1.00 50.72 94 SER A CA 1
ATOM 748 C C . SER A 1 94 ? 67.313 3.921 -100.450 1.00 50.72 94 SER A C 1
ATOM 750 O O . SER A 1 94 ? 68.211 4.679 -100.810 1.00 50.72 94 SER A O 1
ATOM 752 N N . THR A 1 95 ? 67.543 2.867 -99.670 1.00 50.03 95 THR A N 1
ATOM 753 C CA . THR A 1 95 ? 68.858 2.456 -99.167 1.00 50.03 95 THR A CA 1
ATOM 754 C C . THR A 1 95 ? 69.674 1.757 -100.258 1.00 50.03 95 THR A C 1
ATOM 756 O O . THR A 1 95 ? 69.203 0.792 -100.856 1.00 50.03 95 THR A O 1
ATOM 759 N N . VAL A 1 96 ? 70.924 2.197 -100.449 1.00 54.72 96 VAL A N 1
ATOM 760 C CA . VAL A 1 96 ? 71.885 1.782 -101.503 1.00 54.72 96 VAL A CA 1
ATOM 761 C C . VAL A 1 96 ? 72.086 0.257 -101.625 1.00 54.72 96 VAL A C 1
ATOM 763 O O . VAL A 1 96 ? 72.457 -0.242 -102.687 1.00 54.72 96 VAL A O 1
ATOM 766 N N . ALA A 1 97 ? 71.805 -0.500 -100.562 1.00 54.47 97 ALA A N 1
ATOM 767 C CA . ALA A 1 97 ? 71.954 -1.954 -100.530 1.00 54.47 97 ALA A CA 1
ATOM 768 C C . ALA A 1 97 ? 71.057 -2.698 -101.541 1.00 54.47 97 ALA A C 1
ATOM 770 O O . ALA A 1 97 ? 71.492 -3.702 -102.098 1.00 54.47 97 ALA A O 1
ATOM 771 N N . ASP A 1 98 ? 69.852 -2.194 -101.830 1.00 51.31 98 ASP A N 1
ATOM 772 C CA . ASP A 1 98 ? 68.916 -2.855 -102.759 1.00 51.31 98 ASP A CA 1
ATOM 773 C C . ASP A 1 98 ? 69.243 -2.570 -104.238 1.00 51.31 98 ASP A C 1
ATOM 775 O O . ASP A 1 98 ? 68.874 -3.335 -105.133 1.00 51.31 98 ASP A O 1
ATOM 779 N N . THR A 1 99 ? 69.986 -1.494 -104.511 1.00 54.38 99 THR A N 1
ATOM 780 C CA . THR A 1 99 ? 70.365 -1.089 -105.873 1.00 54.38 99 THR A CA 1
ATOM 781 C C . THR A 1 99 ? 71.549 -1.904 -106.399 1.00 54.38 99 THR A C 1
ATOM 783 O O . THR A 1 99 ? 71.566 -2.274 -107.571 1.00 54.38 99 THR A O 1
ATOM 786 N N . ILE A 1 100 ? 72.519 -2.258 -105.546 1.00 57.19 100 ILE A N 1
ATOM 787 C CA . ILE A 1 100 ? 73.709 -3.025 -105.967 1.00 57.19 100 ILE A CA 1
ATOM 788 C C . ILE A 1 100 ? 73.341 -4.472 -106.346 1.00 57.19 100 ILE A C 1
ATOM 790 O O . ILE A 1 100 ? 73.907 -5.025 -107.284 1.00 57.19 100 ILE A O 1
ATOM 794 N N . VAL A 1 101 ? 72.327 -5.065 -105.707 1.00 52.06 101 VAL A N 1
ATOM 795 C CA . VAL A 1 101 ? 71.893 -6.451 -105.979 1.00 52.06 101 VAL A CA 1
ATOM 796 C C . VAL A 1 101 ? 71.219 -6.609 -107.355 1.00 52.06 101 VAL A C 1
ATOM 798 O O . VAL A 1 101 ? 71.205 -7.704 -107.915 1.00 52.06 101 VAL A O 1
ATOM 801 N N . ARG A 1 102 ? 70.710 -5.525 -107.958 1.00 52.03 102 ARG A N 1
ATOM 802 C CA . ARG A 1 102 ? 70.111 -5.552 -109.306 1.00 52.03 102 ARG A CA 1
ATOM 803 C C . ARG A 1 102 ? 71.093 -5.308 -110.456 1.00 52.03 102 ARG A C 1
ATOM 805 O O . ARG A 1 102 ? 70.700 -5.516 -111.598 1.00 52.03 102 ARG A O 1
ATOM 812 N N . ILE A 1 103 ? 72.336 -4.906 -110.185 1.00 56.34 103 ILE A N 1
ATOM 813 C CA . ILE A 1 103 ? 73.329 -4.601 -111.234 1.00 56.34 103 ILE A CA 1
ATOM 814 C C . ILE A 1 103 ? 74.092 -5.859 -111.695 1.00 56.34 103 ILE A C 1
ATOM 816 O O . ILE A 1 103 ? 74.512 -5.923 -112.845 1.00 56.34 103 ILE A O 1
ATOM 820 N N . ASP A 1 104 ? 74.184 -6.901 -110.861 1.00 42.91 104 ASP A N 1
ATOM 821 C CA . ASP A 1 104 ? 74.951 -8.126 -111.163 1.00 42.91 104 ASP A CA 1
ATOM 822 C C . ASP A 1 104 ? 74.105 -9.306 -111.687 1.00 42.91 104 ASP A C 1
ATOM 824 O O . ASP A 1 104 ? 74.602 -10.427 -111.817 1.00 42.91 104 ASP A O 1
ATOM 828 N N . THR A 1 105 ? 72.824 -9.098 -112.014 1.00 44.62 105 THR A N 1
ATOM 829 C CA . THR A 1 105 ? 72.020 -10.144 -112.673 1.00 44.62 105 THR A CA 1
ATOM 830 C C . THR A 1 105 ? 72.088 -9.970 -114.190 1.00 44.62 105 THR A C 1
ATOM 832 O O . THR A 1 105 ? 71.586 -8.970 -114.702 1.00 44.62 105 THR A O 1
ATOM 835 N N . PRO A 1 106 ? 72.690 -10.911 -114.946 1.00 39.78 106 PRO A N 1
ATOM 836 C CA . PRO A 1 106 ? 72.776 -10.780 -116.392 1.00 39.78 106 PRO A CA 1
ATOM 837 C C . PRO A 1 106 ? 71.370 -10.800 -116.999 1.00 39.78 106 PRO A C 1
ATOM 839 O O . PRO A 1 106 ? 70.655 -11.805 -116.950 1.00 39.78 106 PRO A O 1
ATOM 842 N N . VAL A 1 107 ? 70.983 -9.672 -117.591 1.00 42.00 107 VAL A N 1
ATOM 843 C CA . VAL A 1 107 ? 69.851 -9.571 -118.509 1.00 42.00 107 VAL A CA 1
ATOM 844 C C . VAL A 1 107 ? 70.173 -10.406 -119.746 1.00 42.00 107 VAL A C 1
ATOM 846 O O . VAL A 1 107 ? 71.069 -10.091 -120.524 1.00 42.00 107 VAL A O 1
ATOM 849 N N . THR A 1 108 ? 69.467 -11.520 -119.910 1.00 39.34 108 THR A N 1
ATOM 850 C CA . THR A 1 108 ? 69.539 -12.313 -121.138 1.00 39.34 108 THR A CA 1
ATOM 851 C C . THR A 1 108 ? 68.909 -11.506 -122.280 1.00 39.34 108 THR A C 1
ATOM 853 O O . THR A 1 108 ? 67.781 -11.026 -122.133 1.00 39.34 108 THR A O 1
ATOM 856 N N . PRO A 1 109 ? 69.610 -11.306 -123.410 1.00 46.56 109 PRO A N 1
ATOM 857 C CA . PRO A 1 109 ? 69.055 -10.573 -124.538 1.00 46.56 109 PRO A CA 1
ATOM 858 C C . PRO A 1 109 ? 67.902 -11.369 -125.159 1.00 46.56 109 PRO A C 1
ATOM 860 O O . PRO A 1 109 ? 68.042 -12.543 -125.505 1.00 46.56 109 PRO A O 1
ATOM 863 N N . VAL A 1 110 ? 66.751 -10.714 -125.304 1.00 39.56 110 VAL A N 1
ATOM 864 C CA . VAL A 1 110 ? 65.604 -11.237 -126.051 1.00 39.56 110 VAL A CA 1
ATOM 865 C C . VAL A 1 110 ? 65.976 -11.264 -127.533 1.00 39.56 110 VAL A C 1
ATOM 867 O O . VAL A 1 110 ? 66.216 -10.221 -128.137 1.00 39.56 110 VAL A O 1
ATOM 870 N N . ALA A 1 111 ? 66.033 -12.464 -128.111 1.00 40.03 111 ALA A N 1
ATOM 871 C CA . ALA A 1 111 ? 66.259 -12.675 -129.534 1.00 40.03 111 ALA A CA 1
ATOM 872 C C . ALA A 1 111 ? 65.114 -12.063 -130.362 1.00 40.03 111 ALA A C 1
ATOM 874 O O . ALA A 1 111 ? 63.957 -12.468 -130.260 1.00 40.03 111 ALA A O 1
ATOM 875 N N . THR A 1 112 ? 65.450 -11.088 -131.201 1.00 43.22 112 THR A N 1
ATOM 876 C CA . THR A 1 112 ? 64.584 -10.486 -132.215 1.00 43.22 112 THR A CA 1
ATOM 877 C C . THR A 1 112 ? 64.721 -11.241 -133.538 1.00 43.22 112 THR A C 1
ATOM 879 O O . THR A 1 112 ? 65.389 -10.790 -134.464 1.00 43.22 112 THR A O 1
ATOM 882 N N . THR A 1 113 ? 64.054 -12.389 -133.659 1.00 40.72 113 THR A N 1
ATOM 883 C CA . THR A 1 113 ? 63.750 -13.005 -134.963 1.00 40.72 113 THR A CA 1
ATOM 884 C C . THR A 1 113 ? 62.286 -13.446 -135.006 1.00 40.72 113 THR A C 1
ATOM 886 O O . THR A 1 113 ? 61.838 -14.120 -134.077 1.00 40.72 113 THR A O 1
ATOM 889 N N . PRO A 1 114 ? 61.519 -13.070 -136.046 1.00 42.94 114 PRO A N 1
ATOM 890 C CA . PRO A 1 114 ? 60.124 -13.461 -136.184 1.00 42.94 114 PRO A CA 1
ATOM 891 C C . PRO A 1 114 ? 60.048 -14.894 -136.718 1.00 42.94 114 PRO A C 1
ATOM 893 O O . PRO A 1 114 ? 60.419 -15.147 -137.862 1.00 42.94 114 PRO A O 1
ATOM 896 N N . ASP A 1 115 ? 59.562 -15.824 -135.899 1.00 35.78 115 ASP A N 1
ATOM 897 C CA . ASP A 1 115 ? 59.254 -17.185 -136.344 1.00 35.78 115 ASP A CA 1
ATOM 898 C C . ASP A 1 115 ? 57.825 -17.219 -136.931 1.00 35.78 115 ASP A C 1
ATOM 900 O O . ASP A 1 115 ? 56.896 -16.657 -136.332 1.00 35.78 115 ASP A O 1
ATOM 904 N N . PRO A 1 116 ? 57.618 -17.818 -138.117 1.00 45.06 116 PRO A N 1
ATOM 905 C CA . PRO A 1 116 ? 56.337 -17.827 -138.795 1.00 45.06 116 PRO A CA 1
ATOM 906 C C . PRO A 1 116 ? 55.365 -18.785 -138.104 1.00 45.06 116 PRO A C 1
ATOM 908 O O . PRO A 1 116 ? 55.684 -19.916 -137.754 1.00 45.06 116 PRO A O 1
ATOM 911 N N . ASN A 1 117 ? 54.138 -18.303 -137.961 1.00 38.12 117 ASN A N 1
ATOM 912 C CA . ASN A 1 117 ? 52.967 -19.006 -137.459 1.00 38.12 117 ASN A CA 1
ATOM 913 C C . ASN A 1 117 ? 52.732 -20.358 -138.179 1.00 38.12 117 ASN A C 1
ATOM 915 O O . ASN A 1 117 ? 52.375 -20.342 -139.362 1.00 38.12 117 ASN A O 1
ATOM 919 N N . PRO A 1 118 ? 52.832 -21.522 -137.505 1.00 49.69 118 PRO A N 1
ATOM 920 C CA . PRO A 1 118 ? 52.280 -22.761 -138.018 1.00 49.69 118 PRO A CA 1
ATOM 921 C C . PRO A 1 118 ? 50.821 -22.877 -137.564 1.00 49.69 118 PRO A C 1
ATOM 923 O O . PRO A 1 118 ? 50.488 -23.220 -136.429 1.00 49.69 118 PRO A O 1
ATOM 926 N N . ILE A 1 119 ? 49.935 -22.579 -138.507 1.00 50.50 119 ILE A N 1
ATOM 927 C CA . ILE A 1 119 ? 48.536 -22.991 -138.496 1.00 50.50 119 ILE A CA 1
ATOM 928 C C . ILE A 1 119 ? 48.482 -24.528 -138.370 1.00 50.50 119 ILE A C 1
ATOM 930 O O . ILE A 1 119 ? 49.115 -25.219 -139.160 1.00 50.50 119 ILE A O 1
ATOM 934 N N . GLN A 1 120 ? 47.656 -25.012 -137.426 1.00 49.06 120 GLN A N 1
ATOM 935 C CA . GLN A 1 120 ? 47.235 -26.405 -137.143 1.00 49.06 120 GLN A CA 1
ATOM 936 C C . GLN A 1 120 ? 48.056 -27.205 -136.112 1.00 49.06 120 GLN A C 1
ATOM 938 O O . GLN A 1 120 ? 49.069 -27.802 -136.451 1.00 49.06 120 GLN A O 1
ATOM 943 N N . ALA A 1 121 ? 47.512 -27.342 -134.888 1.00 42.88 121 ALA A N 1
ATOM 944 C CA . ALA A 1 121 ? 47.138 -28.642 -134.297 1.00 42.88 121 ALA A CA 1
ATOM 945 C C . ALA A 1 121 ? 46.550 -28.521 -132.860 1.00 42.88 121 ALA A C 1
ATOM 947 O O . ALA A 1 121 ? 47.180 -27.996 -131.950 1.00 42.88 121 ALA A O 1
ATOM 948 N N . VAL A 1 122 ? 45.369 -29.135 -132.686 1.00 47.66 122 VAL A N 1
ATOM 949 C CA . VAL A 1 122 ? 44.698 -29.673 -131.470 1.00 47.66 122 VAL A CA 1
ATOM 950 C C . VAL A 1 122 ? 44.174 -28.734 -130.350 1.00 47.66 122 VAL A C 1
ATOM 952 O O . VAL A 1 122 ? 44.952 -28.116 -129.627 1.00 47.66 122 VAL A O 1
ATOM 955 N N . PRO A 1 123 ? 42.849 -28.721 -130.066 1.00 46.19 123 PRO A N 1
ATOM 956 C CA . PRO A 1 123 ? 42.295 -28.070 -128.880 1.00 46.19 123 PRO A CA 1
ATOM 957 C C . PRO A 1 123 ? 42.407 -28.981 -127.645 1.00 46.19 123 PRO A C 1
ATOM 959 O O . PRO A 1 123 ? 41.698 -29.980 -127.520 1.00 46.19 123 PRO A O 1
ATOM 962 N N . ILE A 1 124 ? 43.256 -28.621 -126.681 1.00 51.88 124 ILE A N 1
ATOM 963 C CA . ILE A 1 124 ? 43.288 -29.278 -125.366 1.00 51.88 124 ILE A CA 1
ATOM 964 C C . ILE A 1 124 ? 42.250 -28.608 -124.463 1.00 51.88 124 ILE A C 1
ATOM 966 O O . ILE A 1 124 ? 42.458 -27.521 -123.923 1.00 51.88 124 ILE A O 1
ATOM 970 N N . ARG A 1 125 ? 41.115 -29.282 -124.271 1.00 52.50 125 ARG A N 1
ATOM 971 C CA . ARG A 1 125 ? 40.064 -28.906 -123.319 1.00 52.50 125 ARG A CA 1
ATOM 972 C C . ARG A 1 125 ? 40.588 -29.084 -121.885 1.00 52.50 125 ARG A C 1
ATOM 974 O O . ARG A 1 125 ? 40.514 -30.171 -121.317 1.00 52.50 125 ARG A O 1
ATOM 981 N N . ARG A 1 126 ? 41.147 -28.027 -121.288 1.00 56.12 126 ARG A N 1
ATOM 982 C CA . ARG A 1 126 ? 41.538 -28.017 -119.867 1.00 56.12 126 ARG A CA 1
ATOM 983 C C . ARG A 1 126 ? 40.285 -27.890 -118.998 1.00 56.12 126 ARG A C 1
ATOM 985 O O . ARG A 1 126 ? 39.499 -26.960 -119.146 1.00 56.12 126 ARG A O 1
ATOM 992 N N . CYS A 1 127 ? 40.078 -28.852 -118.105 1.00 48.91 127 CYS A N 1
ATOM 993 C CA . CYS A 1 127 ? 38.919 -28.901 -117.218 1.00 48.91 127 CYS A CA 1
ATOM 994 C C . CYS A 1 127 ? 39.044 -27.818 -116.127 1.00 48.91 127 CYS A C 1
ATOM 996 O O . CYS A 1 127 ? 39.669 -28.044 -115.089 1.00 48.91 127 CYS A O 1
ATOM 998 N N . ALA A 1 128 ? 38.464 -26.637 -116.369 1.00 58.72 128 ALA A N 1
ATOM 999 C CA . ALA A 1 128 ? 38.505 -25.476 -115.468 1.00 58.72 128 ALA A CA 1
ATOM 1000 C C . ALA A 1 128 ? 37.932 -25.756 -114.064 1.00 58.72 128 ALA A C 1
ATOM 1002 O O . ALA A 1 128 ? 38.225 -25.028 -113.120 1.00 58.72 128 ALA A O 1
ATOM 1003 N N . TRP A 1 129 ? 37.172 -26.844 -113.899 1.00 63.84 129 TRP A N 1
ATOM 1004 C CA . TRP A 1 129 ? 36.608 -27.273 -112.620 1.00 63.84 129 TRP A CA 1
ATOM 1005 C C . TRP A 1 129 ? 37.662 -27.420 -111.516 1.00 63.84 129 TRP A C 1
ATOM 1007 O O . TRP A 1 129 ? 37.445 -26.931 -110.414 1.00 63.84 129 TRP A O 1
ATOM 1017 N N . LYS A 1 130 ? 38.833 -28.020 -111.797 1.00 64.94 130 LYS A N 1
ATOM 1018 C CA . LYS A 1 130 ? 39.889 -28.166 -110.773 1.00 64.94 130 LYS A CA 1
ATOM 1019 C C . LYS A 1 130 ? 40.406 -26.804 -110.296 1.00 64.94 130 LYS A C 1
ATOM 1021 O O . LYS A 1 130 ? 40.693 -26.637 -109.118 1.00 64.94 130 LYS A O 1
ATOM 1026 N N . GLN A 1 131 ? 40.472 -25.828 -111.196 1.00 71.62 131 GLN A N 1
ATOM 1027 C CA . GLN A 1 131 ? 40.947 -24.477 -110.907 1.00 71.62 131 GLN A CA 1
ATOM 1028 C C . GLN A 1 131 ? 39.913 -23.684 -110.093 1.00 71.62 131 GLN A C 1
ATOM 1030 O O . GLN A 1 131 ? 40.274 -23.042 -109.111 1.00 71.62 131 GLN A O 1
ATOM 1035 N N . PHE A 1 132 ? 38.622 -23.824 -110.413 1.00 79.81 132 PHE A N 1
ATOM 1036 C CA . PHE A 1 132 ? 37.537 -23.270 -109.597 1.00 79.81 132 PHE A CA 1
ATOM 1037 C C . PHE A 1 132 ? 37.458 -23.904 -108.199 1.00 79.81 132 PHE A C 1
ATOM 1039 O O . PHE A 1 132 ? 37.194 -23.192 -107.234 1.00 79.81 132 PHE A O 1
ATOM 1046 N N . LEU A 1 133 ? 37.745 -25.204 -108.062 1.00 83.75 133 LEU A N 1
ATOM 1047 C CA . LEU A 1 133 ? 37.738 -25.904 -106.771 1.00 83.75 133 LEU A CA 1
ATOM 1048 C C . LEU A 1 133 ? 38.849 -25.406 -105.839 1.00 83.75 133 LEU A C 1
ATOM 1050 O O . LEU A 1 133 ? 38.584 -25.128 -104.673 1.00 83.75 133 LEU A O 1
ATOM 1054 N N . PHE A 1 134 ? 40.071 -25.226 -106.354 1.00 84.56 134 PHE A N 1
ATOM 1055 C CA . PHE A 1 134 ? 41.170 -24.668 -105.561 1.00 84.56 134 PHE A CA 1
ATOM 1056 C C . PHE A 1 134 ? 40.919 -23.204 -105.180 1.00 84.56 134 PHE A C 1
ATOM 1058 O O . PHE A 1 134 ? 41.118 -22.842 -104.025 1.00 84.56 134 PHE A O 1
ATOM 1065 N N . VAL A 1 135 ? 40.415 -22.373 -106.100 1.00 87.81 135 VAL A N 1
ATOM 1066 C CA . VAL A 1 135 ? 40.068 -20.973 -105.789 1.00 87.81 135 VAL A CA 1
ATOM 1067 C C . VAL A 1 135 ? 38.945 -20.896 -104.750 1.00 87.81 135 VAL A C 1
ATOM 1069 O O . VAL A 1 135 ? 39.054 -20.131 -103.797 1.00 87.81 135 VAL A O 1
ATOM 1072 N N . SER A 1 136 ? 37.901 -21.721 -104.878 1.00 85.81 136 SER A N 1
ATOM 1073 C CA . SER A 1 136 ? 36.815 -21.801 -103.894 1.00 85.81 136 SER A CA 1
ATOM 1074 C C . SER A 1 136 ? 37.320 -22.261 -102.526 1.00 85.81 136 SER A C 1
ATOM 1076 O O . SER A 1 136 ? 36.966 -21.653 -101.519 1.00 85.81 136 SER A O 1
ATOM 1078 N N . PHE A 1 137 ? 38.197 -23.267 -102.482 1.00 91.62 137 PHE A N 1
ATOM 1079 C CA . PHE A 1 137 ? 38.791 -23.752 -101.239 1.00 91.62 137 PHE A CA 1
ATOM 1080 C C . PHE A 1 137 ? 39.608 -22.665 -100.526 1.00 91.62 137 PHE A C 1
ATOM 1082 O O . PHE A 1 137 ? 39.404 -22.442 -99.334 1.00 91.62 137 PHE A O 1
ATOM 1089 N N . TYR A 1 138 ? 40.474 -21.938 -101.242 1.00 92.44 138 TYR A N 1
ATOM 1090 C CA . TYR A 1 138 ? 41.244 -20.839 -100.648 1.00 92.44 138 TYR A CA 1
ATOM 1091 C C . TYR A 1 138 ? 40.364 -19.660 -100.218 1.00 92.44 138 TYR A C 1
ATOM 1093 O O . TYR A 1 138 ? 40.654 -19.028 -99.204 1.00 92.44 138 TYR A O 1
ATOM 1101 N N . LEU A 1 139 ? 39.269 -19.386 -100.931 1.00 92.06 139 LEU A N 1
ATOM 1102 C CA . LEU A 1 139 ? 38.318 -18.335 -100.565 1.00 92.06 139 LEU A CA 1
ATOM 1103 C C . LEU A 1 139 ? 37.549 -18.703 -99.287 1.00 92.06 139 LEU A C 1
ATOM 1105 O O . LEU A 1 139 ? 37.451 -17.885 -98.375 1.00 92.06 139 LEU A O 1
ATOM 1109 N N . VAL A 1 140 ? 37.073 -19.949 -99.175 1.00 94.12 140 VAL A N 1
ATOM 1110 C CA . VAL A 1 140 ? 36.415 -20.458 -97.960 1.00 94.12 140 VAL A CA 1
ATOM 1111 C C . VAL A 1 140 ? 37.387 -20.469 -96.782 1.00 94.12 140 VAL A C 1
ATOM 1113 O O . VAL A 1 140 ? 37.043 -19.993 -95.703 1.00 94.12 140 VAL A O 1
ATOM 1116 N N . LEU A 1 141 ? 38.618 -20.944 -96.986 1.00 94.56 141 LEU A N 1
ATOM 1117 C CA . LEU A 1 141 ? 39.645 -20.953 -95.946 1.00 94.56 141 LEU A CA 1
ATOM 1118 C C . LEU A 1 141 ? 39.980 -19.528 -95.477 1.00 94.56 141 LEU A C 1
ATOM 1120 O O . LEU A 1 141 ? 40.053 -19.276 -94.275 1.00 94.56 141 LEU A O 1
ATOM 1124 N N . GLY A 1 142 ? 40.112 -18.584 -96.413 1.00 94.94 142 GLY A N 1
ATOM 1125 C CA . GLY A 1 142 ? 40.320 -17.169 -96.115 1.00 94.94 142 GLY A CA 1
ATOM 1126 C C . GLY A 1 142 ? 39.165 -16.561 -95.320 1.00 94.94 142 GLY A C 1
ATOM 1127 O O . GLY A 1 142 ? 39.408 -15.870 -94.335 1.00 94.94 142 GLY A O 1
ATOM 1128 N N . ALA A 1 143 ? 37.916 -16.870 -95.679 1.00 95.06 143 ALA A N 1
ATOM 1129 C CA . ALA A 1 143 ? 36.735 -16.403 -94.954 1.00 95.06 143 ALA A CA 1
ATOM 1130 C C . ALA A 1 143 ? 36.667 -16.955 -93.520 1.00 95.06 143 ALA A C 1
ATOM 1132 O O . ALA A 1 143 ? 36.308 -16.220 -92.603 1.00 95.06 143 ALA A O 1
ATOM 1133 N N . VAL A 1 144 ? 37.055 -18.218 -93.305 1.00 95.50 144 VAL A N 1
ATOM 1134 C CA . VAL A 1 144 ? 37.101 -18.831 -91.966 1.00 95.50 144 VAL A CA 1
ATOM 1135 C C . VAL A 1 144 ? 38.178 -18.179 -91.100 1.00 95.50 144 VAL A C 1
ATOM 1137 O O . VAL A 1 144 ? 37.897 -17.798 -89.965 1.00 95.50 144 VAL A O 1
ATOM 1140 N N . VAL A 1 145 ? 39.393 -18.001 -91.631 1.00 95.62 145 VAL A N 1
ATOM 1141 C CA . VAL A 1 145 ? 40.487 -17.344 -90.896 1.00 95.62 145 VAL A CA 1
ATOM 1142 C C . VAL A 1 145 ? 40.128 -15.892 -90.586 1.00 95.62 145 VAL A C 1
ATOM 1144 O O . VAL A 1 145 ? 40.276 -15.450 -89.448 1.00 95.62 145 VAL A O 1
ATOM 1147 N N . PHE A 1 146 ? 39.595 -15.164 -91.567 1.00 95.56 146 PHE A N 1
ATOM 1148 C CA . PHE A 1 146 ? 39.159 -13.784 -91.383 1.00 95.56 146 PHE A CA 1
ATOM 1149 C C . PHE A 1 146 ? 38.027 -13.675 -90.355 1.00 95.56 146 PHE A C 1
ATOM 1151 O O . PHE A 1 146 ? 38.085 -12.822 -89.474 1.00 95.56 146 PHE A O 1
ATOM 1158 N N . GLY A 1 147 ? 37.035 -14.568 -90.408 1.00 95.62 147 GLY A N 1
ATOM 1159 C CA . GLY A 1 147 ? 35.944 -14.620 -89.436 1.00 95.62 147 GLY A CA 1
ATOM 1160 C C . GLY A 1 147 ? 36.430 -14.914 -88.017 1.00 95.62 147 GLY A C 1
ATOM 1161 O O . GLY A 1 147 ? 35.982 -14.270 -87.072 1.00 95.62 147 GLY A O 1
ATOM 1162 N N . TYR A 1 148 ? 37.391 -15.828 -87.860 1.00 95.12 148 TYR A N 1
ATOM 1163 C CA . TYR A 1 148 ? 37.985 -16.135 -86.558 1.00 95.12 148 TYR A CA 1
ATOM 1164 C C . TYR A 1 148 ? 38.764 -14.945 -85.986 1.00 95.12 148 TYR A C 1
ATOM 1166 O O . TYR A 1 148 ? 38.587 -14.595 -84.820 1.00 95.12 148 TYR A O 1
ATOM 1174 N N . ILE A 1 149 ? 39.573 -14.273 -86.813 1.00 94.31 149 ILE A N 1
ATOM 1175 C CA . ILE A 1 149 ? 40.301 -13.062 -86.411 1.00 94.31 149 ILE A CA 1
ATOM 1176 C C . ILE A 1 149 ? 39.319 -11.944 -86.044 1.00 94.31 149 ILE A C 1
ATOM 1178 O O . ILE A 1 149 ? 39.502 -11.291 -85.020 1.00 94.31 149 ILE A O 1
ATOM 1182 N N . ALA A 1 150 ? 38.259 -11.745 -86.831 1.00 92.31 150 ALA A N 1
ATOM 1183 C CA . ALA A 1 150 ? 37.236 -10.741 -86.555 1.00 92.31 150 ALA A CA 1
ATOM 1184 C C . ALA A 1 150 ? 36.488 -11.022 -85.243 1.00 92.31 150 ALA A C 1
ATOM 1186 O O . ALA A 1 150 ? 36.266 -10.099 -84.464 1.00 92.31 150 ALA A O 1
ATOM 1187 N N . LEU A 1 151 ? 36.150 -12.285 -84.960 1.00 91.88 151 LEU A N 1
ATOM 1188 C CA . LEU A 1 151 ? 35.538 -12.693 -83.692 1.00 91.88 151 LEU A CA 1
ATOM 1189 C C . LEU A 1 151 ? 36.475 -12.475 -82.506 1.00 91.88 151 LEU A C 1
ATOM 1191 O O . LEU A 1 151 ? 36.040 -11.976 -81.472 1.00 91.88 151 LEU A O 1
ATOM 1195 N N . TYR A 1 152 ? 37.755 -12.818 -82.653 1.00 92.12 152 TYR A N 1
ATOM 1196 C CA . TYR A 1 152 ? 38.750 -12.588 -81.611 1.00 92.12 152 TYR A CA 1
ATOM 1197 C C . TYR A 1 152 ? 38.940 -11.091 -81.344 1.00 92.12 152 TYR A C 1
ATOM 1199 O O . TYR A 1 152 ? 38.945 -10.658 -80.195 1.00 92.12 152 TYR A O 1
ATOM 1207 N N . PHE A 1 153 ? 39.017 -10.285 -82.404 1.00 89.38 153 PHE A N 1
ATOM 1208 C CA . PHE A 1 153 ? 39.120 -8.834 -82.301 1.00 89.38 153 PHE A CA 1
ATOM 1209 C C . PHE A 1 153 ? 37.865 -8.212 -81.682 1.00 89.38 153 PHE A C 1
ATOM 1211 O O . PHE A 1 153 ? 37.973 -7.320 -80.847 1.00 89.38 153 PHE A O 1
ATOM 1218 N N . TYR A 1 154 ? 36.679 -8.714 -82.034 1.00 90.75 154 TYR A N 1
ATOM 1219 C CA . TYR A 1 154 ? 35.425 -8.326 -81.396 1.00 90.75 154 TYR A CA 1
ATOM 1220 C C . TYR A 1 154 ? 35.461 -8.665 -79.900 1.00 90.75 154 TYR A C 1
ATOM 1222 O O . TYR A 1 154 ? 35.262 -7.791 -79.066 1.00 90.75 154 TYR A O 1
ATOM 1230 N N . ALA A 1 155 ? 35.805 -9.897 -79.526 1.00 86.44 155 ALA A N 1
ATOM 1231 C CA . ALA A 1 155 ? 35.899 -10.285 -78.120 1.00 86.44 155 ALA A CA 1
ATOM 1232 C C . ALA A 1 155 ? 36.892 -9.410 -77.333 1.00 86.44 155 ALA A C 1
ATOM 1234 O O . ALA A 1 155 ? 36.588 -9.006 -76.213 1.00 86.44 155 ALA A O 1
ATOM 1235 N N . LEU A 1 156 ? 38.033 -9.066 -77.940 1.00 83.62 156 LEU A N 1
ATOM 1236 C CA . LEU A 1 156 ? 39.044 -8.204 -77.331 1.00 83.62 156 LEU A CA 1
ATOM 1237 C C . LEU A 1 156 ? 38.569 -6.747 -77.194 1.00 83.62 156 LEU A C 1
ATOM 1239 O O . LEU A 1 156 ? 38.793 -6.128 -76.162 1.00 83.62 156 LEU A O 1
ATOM 1243 N N . MET A 1 157 ? 37.893 -6.201 -78.208 1.00 84.31 157 MET A N 1
ATOM 1244 C CA . MET A 1 157 ? 37.365 -4.829 -78.183 1.00 84.31 157 MET A CA 1
ATOM 1245 C C . MET A 1 157 ? 36.186 -4.658 -77.220 1.00 84.31 157 MET A C 1
ATOM 1247 O O . MET A 1 157 ? 36.002 -3.576 -76.668 1.00 84.31 157 MET A O 1
ATOM 1251 N N . PHE A 1 158 ? 35.379 -5.703 -77.019 1.00 80.56 158 PHE A N 1
ATOM 1252 C CA . PHE A 1 158 ? 34.188 -5.651 -76.165 1.00 80.56 158 PHE A CA 1
ATOM 1253 C C . PHE A 1 158 ? 34.428 -6.145 -74.728 1.00 80.56 158 PHE A C 1
ATOM 1255 O O . PHE A 1 158 ? 33.516 -6.075 -73.902 1.00 80.56 158 PHE A O 1
ATOM 1262 N N . GLN A 1 159 ? 35.644 -6.584 -74.384 1.00 75.00 159 GLN A N 1
ATOM 1263 C CA . GLN A 1 159 ? 36.051 -6.762 -72.990 1.00 75.00 159 GLN A CA 1
ATOM 1264 C C . GLN A 1 159 ? 36.402 -5.405 -72.372 1.00 75.00 159 GLN A C 1
ATOM 1266 O O . GLN A 1 159 ? 37.533 -4.936 -72.436 1.00 75.00 159 GLN A O 1
ATOM 1271 N N . MET A 1 160 ? 35.416 -4.769 -71.741 1.00 72.38 160 MET A N 1
ATOM 1272 C CA . MET A 1 160 ? 35.685 -3.657 -70.833 1.00 72.38 160 MET A CA 1
ATOM 1273 C C . MET A 1 160 ? 36.065 -4.209 -69.459 1.00 72.38 160 MET A C 1
ATOM 1275 O O . MET A 1 160 ? 35.207 -4.671 -68.706 1.00 72.38 160 MET A O 1
ATOM 1279 N N . GLU A 1 161 ? 37.352 -4.145 -69.118 1.00 68.44 161 GLU A N 1
ATOM 1280 C CA . GLU A 1 161 ? 37.795 -4.292 -67.733 1.00 68.44 161 GLU A CA 1
ATOM 1281 C C . GLU A 1 161 ? 37.262 -3.105 -66.923 1.00 68.44 161 GLU A C 1
ATOM 1283 O O . GLU A 1 161 ? 37.753 -1.980 -67.014 1.00 68.44 161 GLU A O 1
ATOM 1288 N N . VAL A 1 162 ? 36.218 -3.336 -66.128 1.00 66.00 162 VAL A N 1
ATOM 1289 C CA . VAL A 1 162 ? 35.722 -2.337 -65.179 1.00 66.00 162 VAL A CA 1
ATOM 1290 C C . VAL A 1 162 ? 36.710 -2.274 -64.012 1.00 66.00 162 VAL A C 1
ATOM 1292 O O . VAL A 1 162 ? 36.589 -3.011 -63.037 1.00 66.00 162 VAL A O 1
ATOM 1295 N N . THR A 1 163 ? 37.709 -1.394 -64.109 1.00 68.31 163 THR A N 1
ATOM 1296 C CA . THR A 1 163 ? 38.740 -1.186 -63.071 1.00 68.31 163 THR A CA 1
ATOM 1297 C C . THR A 1 163 ? 38.166 -0.590 -61.775 1.00 68.31 163 THR A C 1
ATOM 1299 O O . THR A 1 163 ? 38.814 -0.616 -60.732 1.00 68.31 163 THR A O 1
ATOM 1302 N N . SER A 1 164 ? 36.936 -0.068 -61.806 1.00 68.88 164 SER A N 1
ATOM 1303 C CA . SER A 1 164 ? 36.266 0.568 -60.669 1.00 68.88 164 SER A CA 1
ATOM 1304 C C . SER A 1 164 ? 34.913 -0.079 -60.358 1.00 68.88 164 SER A C 1
ATOM 1306 O O . SER A 1 164 ? 33.844 0.473 -60.611 1.00 68.88 164 SER A O 1
ATOM 1308 N N . ALA A 1 165 ? 34.942 -1.263 -59.748 1.00 68.44 165 ALA A N 1
ATOM 1309 C CA . ALA A 1 165 ? 33.754 -1.841 -59.128 1.00 68.44 165 ALA A CA 1
ATOM 1310 C C . ALA A 1 165 ? 33.530 -1.201 -57.746 1.00 68.44 165 ALA A C 1
ATOM 1312 O O . ALA A 1 165 ? 34.137 -1.598 -56.752 1.00 68.44 165 ALA A O 1
ATOM 1313 N N . VAL A 1 166 ? 32.664 -0.188 -57.669 1.00 70.56 166 VAL A N 1
ATOM 1314 C CA . VAL A 1 166 ? 32.211 0.354 -56.380 1.00 70.56 166 VAL A CA 1
ATOM 1315 C C . VAL A 1 166 ? 31.043 -0.496 -55.887 1.00 70.56 166 VAL A C 1
ATOM 1317 O O . VAL A 1 166 ? 29.946 -0.449 -56.440 1.00 70.56 166 VAL A O 1
ATOM 1320 N N . ILE A 1 167 ? 31.275 -1.281 -54.835 1.00 72.06 167 ILE A N 1
ATOM 1321 C CA . ILE A 1 167 ? 30.222 -2.049 -54.166 1.00 72.06 167 ILE A CA 1
ATOM 1322 C C . ILE A 1 167 ? 29.430 -1.079 -53.283 1.00 72.06 167 ILE A C 1
ATOM 1324 O O . ILE A 1 167 ? 29.881 -0.687 -52.207 1.00 72.06 167 ILE A O 1
ATOM 1328 N N . SER A 1 168 ? 28.249 -0.670 -53.747 1.00 71.56 168 SER A N 1
ATOM 1329 C CA . SER A 1 168 ? 27.311 0.119 -52.948 1.00 71.56 168 SER A CA 1
ATOM 1330 C C . SER A 1 168 ? 26.437 -0.838 -52.138 1.00 71.56 168 SER A C 1
ATOM 1332 O O . SER A 1 168 ? 25.496 -1.426 -52.667 1.00 71.56 168 SER A O 1
ATOM 1334 N N . SER A 1 169 ? 26.792 -1.054 -50.870 1.00 74.88 169 SER A N 1
ATOM 1335 C CA . SER A 1 169 ? 25.918 -1.736 -49.910 1.00 74.88 169 SER A CA 1
ATOM 1336 C C . SER A 1 169 ? 25.012 -0.716 -49.224 1.00 74.88 169 SER A C 1
ATOM 1338 O O . SER A 1 169 ? 25.418 0.420 -48.959 1.00 74.88 169 SER A O 1
ATOM 1340 N N . GLU A 1 170 ? 23.773 -1.111 -48.940 1.00 79.69 170 GLU A N 1
ATOM 1341 C CA . GLU A 1 170 ? 22.849 -0.296 -48.157 1.00 79.69 170 GLU A CA 1
ATOM 1342 C C . GLU A 1 170 ? 23.409 -0.116 -46.738 1.00 79.69 170 GLU A C 1
ATOM 1344 O O . GLU A 1 170 ? 23.700 -1.083 -46.034 1.00 79.69 170 GLU A O 1
ATOM 1349 N N . ARG A 1 171 ? 23.624 1.139 -46.329 1.00 84.56 171 ARG A N 1
ATOM 1350 C CA . ARG A 1 171 ? 24.203 1.480 -45.024 1.00 84.56 171 ARG A CA 1
ATOM 1351 C C . ARG A 1 171 ? 23.096 1.928 -44.077 1.00 84.56 171 ARG A C 1
ATOM 1353 O O . ARG A 1 171 ? 22.441 2.931 -44.340 1.00 84.56 171 ARG A O 1
ATOM 1360 N N . ALA A 1 172 ? 22.946 1.237 -42.950 1.00 84.19 172 ALA A N 1
ATOM 1361 C CA . ALA A 1 172 ? 22.088 1.670 -41.851 1.00 84.19 172 ALA A CA 1
ATOM 1362 C C . ALA A 1 172 ? 22.909 2.443 -40.807 1.00 84.19 172 ALA A C 1
ATOM 1364 O O . ALA A 1 172 ? 23.964 1.983 -40.366 1.00 84.19 172 ALA A O 1
ATOM 1365 N N . VAL A 1 173 ? 22.423 3.615 -40.396 1.00 88.00 173 VAL A N 1
ATOM 1366 C CA . VAL A 1 173 ? 23.026 4.390 -39.303 1.00 88.00 173 VAL A CA 1
ATOM 1367 C C . VAL A 1 173 ? 22.385 3.953 -37.990 1.00 88.00 173 VAL A C 1
ATOM 1369 O O . VAL A 1 173 ? 21.183 4.120 -37.797 1.00 88.00 173 VAL A O 1
ATOM 1372 N N . VAL A 1 174 ? 23.186 3.404 -37.078 1.00 87.50 174 VAL A N 1
ATOM 1373 C CA . VAL A 1 174 ? 22.732 3.038 -35.731 1.00 87.50 174 VAL A CA 1
ATOM 1374 C C . VAL A 1 174 ? 22.950 4.230 -34.803 1.00 87.50 174 VAL A C 1
ATOM 1376 O O . VAL A 1 174 ? 24.087 4.584 -34.496 1.00 87.50 174 VAL A O 1
ATOM 1379 N N . ALA A 1 175 ? 21.858 4.856 -34.369 1.00 89.00 175 ALA A N 1
ATOM 1380 C CA . ALA A 1 175 ? 21.876 5.934 -33.385 1.00 89.00 175 ALA A CA 1
ATOM 1381 C C . ALA A 1 175 ? 21.518 5.407 -31.990 1.00 89.00 175 ALA A C 1
ATOM 1383 O O . ALA A 1 175 ? 20.742 4.460 -31.849 1.00 89.00 175 ALA A O 1
ATOM 1384 N N . SER A 1 176 ? 22.071 6.035 -30.951 1.00 88.31 176 SER A N 1
ATOM 1385 C CA . SER A 1 176 ? 21.684 5.714 -29.578 1.00 88.31 176 SER A CA 1
ATOM 1386 C C . SER A 1 176 ? 20.267 6.223 -29.285 1.00 88.31 176 SER A C 1
ATOM 1388 O O . SER A 1 176 ? 19.987 7.387 -29.579 1.00 88.31 176 SER A O 1
ATOM 1390 N N . PRO A 1 177 ? 19.396 5.421 -28.643 1.00 87.38 177 PRO A N 1
ATOM 1391 C CA . PRO A 1 177 ? 18.084 5.887 -28.194 1.00 87.38 177 PRO A CA 1
ATOM 1392 C C . PRO A 1 177 ? 18.171 6.871 -27.018 1.00 87.38 177 PRO A C 1
ATOM 1394 O O . PRO A 1 177 ? 17.226 7.614 -26.769 1.00 87.38 177 PRO A O 1
ATOM 1397 N N . VAL A 1 178 ? 19.287 6.877 -26.277 1.00 87.62 178 VAL A N 1
ATOM 1398 C CA . VAL A 1 178 ? 19.460 7.691 -25.066 1.00 87.62 178 VAL A CA 1
ATOM 1399 C C . VAL A 1 178 ? 20.824 8.382 -25.080 1.00 87.62 178 VAL A C 1
ATOM 1401 O O . VAL A 1 178 ? 21.835 7.793 -25.466 1.00 87.62 178 VAL A O 1
ATOM 1404 N N . ALA A 1 179 ? 20.875 9.638 -24.637 1.00 87.31 179 ALA A N 1
ATOM 1405 C CA . ALA A 1 179 ? 22.137 10.345 -24.427 1.00 87.31 179 ALA A CA 1
ATOM 1406 C C . ALA A 1 179 ? 22.929 9.720 -23.264 1.00 87.31 179 ALA A C 1
ATOM 1408 O O . ALA A 1 179 ? 22.346 9.311 -22.261 1.00 87.31 179 ALA A O 1
ATOM 1409 N N . GLY A 1 180 ? 24.254 9.651 -23.368 1.00 88.75 180 GLY A N 1
ATOM 1410 C CA . GLY A 1 180 ? 25.101 9.082 -22.322 1.00 88.75 180 GLY A CA 1
ATOM 1411 C C . GLY A 1 180 ? 26.579 9.136 -22.679 1.00 88.75 180 GLY A C 1
ATOM 1412 O O . GLY A 1 180 ? 26.945 9.455 -23.810 1.00 88.75 180 GLY A O 1
ATOM 1413 N N . GLN A 1 181 ? 27.428 8.820 -21.707 1.00 90.75 181 GLN A N 1
ATOM 1414 C CA . GLN A 1 181 ? 28.862 8.681 -21.920 1.00 90.75 181 GLN A CA 1
ATOM 1415 C C . GLN A 1 181 ? 29.167 7.274 -22.442 1.00 90.75 181 GLN A C 1
ATOM 1417 O O . GLN A 1 181 ? 28.677 6.283 -21.904 1.00 90.75 181 GLN A O 1
ATOM 1422 N N . VAL A 1 182 ? 29.982 7.173 -23.491 1.00 91.62 182 VAL A N 1
ATOM 1423 C CA . VAL A 1 182 ? 30.457 5.881 -24.001 1.00 91.62 182 VAL A CA 1
ATOM 1424 C C . VAL A 1 182 ? 31.435 5.283 -22.994 1.00 91.62 182 VAL A C 1
ATOM 1426 O O . VAL A 1 182 ? 32.512 5.831 -22.785 1.00 91.62 182 VAL A O 1
ATOM 1429 N N . ASN A 1 183 ? 31.049 4.171 -22.370 1.00 90.31 183 ASN A N 1
ATOM 1430 C CA . ASN A 1 183 ? 31.873 3.458 -21.396 1.00 90.31 183 ASN A CA 1
ATOM 1431 C C . ASN A 1 183 ? 32.753 2.414 -22.104 1.00 90.31 183 ASN A C 1
ATOM 1433 O O . ASN A 1 183 ? 33.970 2.388 -21.930 1.00 90.31 183 ASN A O 1
ATOM 1437 N N . LYS A 1 184 ? 32.158 1.594 -22.981 1.00 90.69 184 LYS A N 1
ATOM 1438 C CA . LYS A 1 184 ? 32.883 0.539 -23.704 1.00 90.69 184 LYS A CA 1
ATOM 1439 C C . LYS A 1 184 ? 32.394 0.384 -25.137 1.00 90.69 184 LYS A C 1
ATOM 1441 O O . LYS A 1 184 ? 31.192 0.316 -25.376 1.00 90.69 184 LYS A O 1
ATOM 1446 N N . ILE A 1 185 ? 33.333 0.259 -26.071 1.00 91.69 185 ILE A N 1
ATOM 1447 C CA . ILE A 1 185 ? 33.084 -0.083 -27.477 1.00 91.69 185 ILE A CA 1
ATOM 1448 C C . ILE A 1 185 ? 33.501 -1.543 -27.673 1.00 91.69 185 ILE A C 1
ATOM 1450 O O . ILE A 1 185 ? 34.593 -1.931 -27.264 1.00 91.69 185 ILE A O 1
ATOM 1454 N N . ASN A 1 186 ? 32.621 -2.364 -28.244 1.00 89.50 186 ASN A N 1
ATOM 1455 C CA . ASN A 1 186 ? 32.781 -3.819 -28.313 1.00 89.50 186 ASN A CA 1
ATOM 1456 C C . ASN A 1 186 ? 32.943 -4.349 -29.750 1.00 89.50 186 ASN A C 1
ATOM 1458 O O . ASN A 1 186 ? 32.703 -5.524 -30.012 1.00 89.50 186 ASN A O 1
ATOM 1462 N N . PHE A 1 187 ? 33.329 -3.485 -30.689 1.00 89.75 187 PHE A N 1
ATOM 1463 C CA . PHE A 1 187 ? 33.579 -3.850 -32.080 1.00 89.75 187 PHE A CA 1
ATOM 1464 C C . PHE A 1 187 ? 34.803 -3.107 -32.626 1.00 89.75 187 PHE A C 1
ATOM 1466 O O . PHE A 1 187 ? 35.174 -2.044 -32.128 1.00 89.75 187 PHE A O 1
ATOM 1473 N N . ALA A 1 188 ? 35.411 -3.670 -33.667 1.00 89.75 188 ALA A N 1
ATOM 1474 C CA . ALA A 1 188 ? 36.461 -3.029 -34.451 1.00 89.75 188 ALA A CA 1
ATOM 1475 C C . ALA A 1 188 ? 35.918 -2.632 -35.831 1.00 89.75 188 ALA A C 1
ATOM 1477 O O . ALA A 1 188 ? 34.976 -3.245 -36.339 1.00 89.75 188 ALA A O 1
ATOM 1478 N N . VAL A 1 189 ? 36.509 -1.611 -36.453 1.00 89.81 189 VAL A N 1
ATOM 1479 C CA . VAL A 1 189 ? 36.132 -1.188 -37.810 1.00 89.81 189 VAL A CA 1
ATOM 1480 C C . VAL A 1 189 ? 36.393 -2.340 -38.788 1.00 89.81 189 VAL A C 1
ATOM 1482 O O . VAL A 1 189 ? 37.493 -2.884 -38.821 1.00 89.81 189 VAL A O 1
ATOM 1485 N N . GLY A 1 190 ? 35.373 -2.725 -39.561 1.00 88.12 190 GLY A N 1
ATOM 1486 C CA . GLY A 1 190 ? 35.435 -3.854 -40.501 1.00 88.12 190 GLY A CA 1
ATOM 1487 C C . GLY A 1 190 ? 35.084 -5.223 -39.904 1.00 88.12 190 GLY A C 1
ATOM 1488 O O . GLY A 1 190 ? 35.061 -6.211 -40.634 1.00 88.12 190 GLY A O 1
ATOM 1489 N N . ALA A 1 191 ? 34.780 -5.306 -38.604 1.00 88.31 191 ALA A N 1
ATOM 1490 C CA . ALA A 1 191 ? 34.335 -6.550 -37.983 1.00 88.31 191 ALA A CA 1
ATOM 1491 C C . ALA A 1 191 ? 32.914 -6.935 -38.436 1.00 88.31 191 ALA A C 1
ATOM 1493 O O . ALA A 1 191 ? 32.022 -6.090 -38.521 1.00 88.31 191 ALA A O 1
ATOM 1494 N N . THR A 1 192 ? 32.691 -8.229 -38.681 1.00 89.19 192 THR A N 1
ATOM 1495 C CA . THR A 1 192 ? 31.348 -8.773 -38.935 1.00 89.19 192 THR A CA 1
ATOM 1496 C C . THR A 1 192 ? 30.633 -8.993 -37.603 1.00 89.19 192 THR A C 1
ATOM 1498 O O . THR A 1 192 ? 31.172 -9.642 -36.710 1.00 89.19 192 THR A O 1
ATOM 1501 N N . ILE A 1 193 ? 29.424 -8.450 -37.469 1.00 89.75 193 ILE A N 1
ATOM 1502 C CA . ILE A 1 193 ? 28.605 -8.505 -36.250 1.00 89.75 193 ILE A CA 1
ATOM 1503 C C . ILE A 1 193 ? 27.281 -9.213 -36.532 1.00 89.75 193 ILE A C 1
ATOM 1505 O O . ILE A 1 193 ? 26.693 -9.052 -37.600 1.00 89.75 193 ILE A O 1
ATOM 1509 N N . SER A 1 194 ? 26.797 -9.993 -35.568 1.00 90.94 194 SER A N 1
ATOM 1510 C CA . SER A 1 194 ? 25.470 -10.604 -35.630 1.00 90.94 194 SER A CA 1
ATOM 1511 C C . SER A 1 194 ? 24.392 -9.629 -35.156 1.00 90.94 194 SER A C 1
ATOM 1513 O O . SER A 1 194 ? 24.625 -8.801 -34.272 1.00 90.94 194 SER A O 1
ATOM 1515 N N . THR A 1 195 ? 23.180 -9.762 -35.689 1.00 89.19 195 THR A N 1
ATOM 1516 C CA . THR A 1 195 ? 22.016 -8.997 -35.227 1.00 89.19 195 THR A CA 1
ATOM 1517 C C . THR A 1 195 ? 21.796 -9.192 -33.724 1.00 89.19 195 THR A C 1
ATOM 1519 O O . THR A 1 195 ? 21.847 -10.313 -33.223 1.00 89.19 195 THR A O 1
ATOM 1522 N N . GLY A 1 196 ? 21.572 -8.091 -33.001 1.00 88.69 196 GLY A N 1
ATOM 1523 C CA . GLY A 1 196 ? 21.383 -8.091 -31.546 1.00 88.69 196 GLY A CA 1
ATOM 1524 C C . GLY A 1 196 ? 22.675 -8.061 -30.722 1.00 88.69 196 GLY A C 1
ATOM 1525 O O . GLY A 1 196 ? 22.601 -7.950 -29.500 1.00 88.69 196 GLY A O 1
ATOM 1526 N N . ALA A 1 197 ? 23.855 -8.116 -31.350 1.00 89.38 197 ALA A N 1
ATOM 1527 C CA . ALA A 1 197 ? 25.115 -7.983 -30.626 1.00 89.38 197 ALA A CA 1
ATOM 1528 C C . ALA A 1 197 ? 25.283 -6.555 -30.056 1.00 89.38 197 ALA A C 1
ATOM 1530 O O . ALA A 1 197 ? 25.089 -5.576 -30.784 1.00 89.38 197 ALA A O 1
ATOM 1531 N N . PRO A 1 198 ? 25.673 -6.403 -28.775 1.00 90.44 198 PRO A N 1
ATOM 1532 C CA . PRO A 1 198 ? 25.888 -5.093 -28.173 1.00 90.44 198 PRO A CA 1
ATOM 1533 C C . PRO A 1 198 ? 27.148 -4.441 -28.751 1.00 90.44 198 PRO A C 1
ATOM 1535 O O . PRO A 1 198 ? 28.254 -4.966 -28.613 1.00 90.44 198 PRO A O 1
ATOM 1538 N N . LEU A 1 199 ? 26.975 -3.275 -29.378 1.00 90.69 199 LEU A N 1
ATOM 1539 C CA . LEU A 1 199 ? 28.067 -2.516 -29.994 1.00 90.69 199 LEU A CA 1
ATOM 1540 C C . LEU A 1 199 ? 28.758 -1.591 -28.996 1.00 90.69 199 LEU A C 1
ATOM 1542 O O . LEU A 1 199 ? 29.987 -1.528 -28.944 1.00 90.69 199 LEU A O 1
ATOM 1546 N N . VAL A 1 200 ? 27.965 -0.868 -28.207 1.00 90.88 200 VAL A N 1
ATOM 1547 C CA . VAL A 1 200 ? 28.44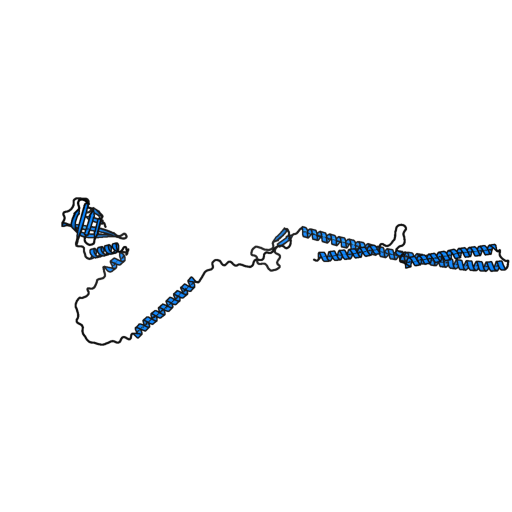3 0.168 -27.294 1.00 90.88 200 VAL A CA 1
ATOM 1548 C C . VAL A 1 200 ? 27.678 0.078 -25.981 1.00 90.88 200 VAL A C 1
ATOM 1550 O O . VAL A 1 200 ? 26.454 -0.028 -25.978 1.00 90.88 200 VAL A O 1
ATOM 1553 N N . TYR A 1 201 ? 28.403 0.151 -24.870 1.00 90.75 201 TYR A N 1
ATOM 1554 C CA . TYR A 1 201 ? 27.831 0.331 -23.542 1.00 90.75 201 TYR A CA 1
ATOM 1555 C C . TYR A 1 201 ? 27.865 1.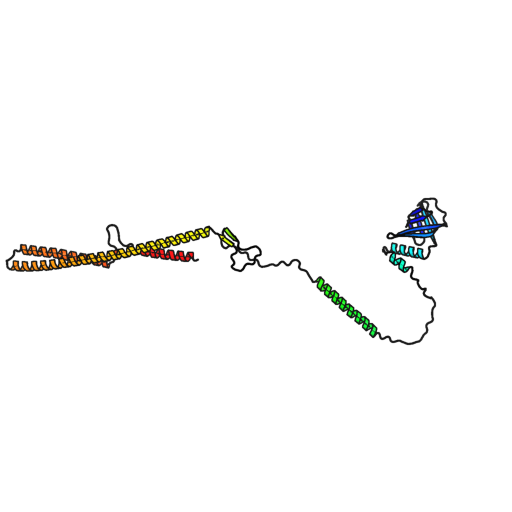812 -23.195 1.00 90.75 201 TYR A C 1
ATOM 1557 O O . TYR A 1 201 ? 28.931 2.433 -23.182 1.00 90.75 201 TYR A O 1
ATOM 1565 N N . LEU A 1 202 ? 26.688 2.365 -22.928 1.00 91.00 202 LEU A N 1
ATOM 1566 C CA . LEU A 1 202 ? 26.508 3.756 -22.546 1.00 91.00 202 LEU A CA 1
ATOM 1567 C C . LEU A 1 202 ? 26.203 3.832 -21.058 1.00 91.00 202 LEU A C 1
ATOM 1569 O O . LEU A 1 202 ? 25.367 3.090 -20.547 1.00 91.00 202 LEU A O 1
ATOM 1573 N N . GLU A 1 203 ? 26.852 4.766 -20.382 1.00 90.81 203 GLU A N 1
ATOM 1574 C CA . GLU A 1 203 ? 26.543 5.116 -19.009 1.00 90.81 203 GLU A CA 1
ATOM 1575 C C . GLU A 1 203 ? 25.811 6.455 -18.986 1.00 90.81 203 GLU A C 1
ATOM 1577 O O . GLU A 1 203 ? 26.319 7.483 -19.438 1.00 90.81 203 GLU A O 1
ATOM 1582 N N . ASN A 1 204 ? 24.585 6.442 -18.470 1.00 92.62 204 ASN A N 1
ATOM 1583 C CA . ASN A 1 204 ? 23.802 7.649 -18.261 1.00 92.62 204 ASN A CA 1
ATOM 1584 C C . ASN A 1 204 ? 23.612 7.862 -16.758 1.00 92.62 204 ASN A C 1
ATOM 1586 O O . ASN A 1 204 ? 22.781 7.223 -16.113 1.00 92.62 204 ASN A O 1
ATOM 1590 N N . THR A 1 205 ? 24.387 8.792 -16.205 1.00 91.12 205 THR A N 1
ATOM 1591 C CA . THR A 1 205 ? 24.349 9.134 -14.779 1.00 91.12 205 THR A CA 1
ATOM 1592 C C . THR A 1 205 ? 22.991 9.682 -14.345 1.00 91.12 205 THR A C 1
ATOM 1594 O O . THR A 1 205 ? 22.548 9.386 -13.235 1.00 91.12 205 THR A O 1
ATOM 1597 N N . ALA A 1 206 ? 22.294 10.425 -15.212 1.00 91.31 206 ALA A N 1
ATOM 1598 C CA . ALA A 1 206 ? 20.956 10.937 -14.933 1.00 91.31 206 ALA A CA 1
ATOM 1599 C C . ALA A 1 206 ? 19.924 9.803 -14.854 1.00 91.31 206 ALA A C 1
ATOM 1601 O O . ALA A 1 206 ? 19.132 9.771 -13.915 1.00 91.31 206 ALA A O 1
ATOM 1602 N N . LEU A 1 207 ? 19.980 8.828 -15.766 1.00 90.75 207 LEU A N 1
ATOM 1603 C CA . LEU A 1 207 ? 19.096 7.661 -15.751 1.00 90.75 207 LEU A CA 1
ATOM 1604 C C . LEU A 1 207 ? 19.331 6.807 -14.499 1.00 90.75 207 LEU A C 1
ATOM 1606 O O . LEU A 1 207 ? 18.378 6.456 -13.810 1.00 90.75 207 LEU A O 1
ATOM 1610 N N . THR A 1 208 ? 20.594 6.547 -14.145 1.00 90.94 208 THR A N 1
ATOM 1611 C CA . THR A 1 208 ? 20.945 5.814 -12.919 1.00 90.94 208 THR A CA 1
ATOM 1612 C C . THR A 1 208 ? 20.484 6.555 -11.663 1.00 90.94 208 THR A C 1
ATOM 1614 O O . THR A 1 208 ? 19.987 5.934 -10.724 1.00 90.94 208 THR A O 1
ATOM 1617 N N . ARG A 1 209 ? 20.618 7.888 -11.625 1.00 93.75 209 ARG A N 1
ATOM 1618 C CA . ARG A 1 209 ? 20.131 8.713 -10.510 1.00 93.75 209 ARG A CA 1
ATOM 1619 C C . ARG A 1 209 ? 18.611 8.653 -10.392 1.00 93.75 209 ARG A C 1
ATOM 1621 O O . ARG A 1 209 ? 18.115 8.462 -9.288 1.00 93.75 209 ARG A O 1
ATOM 1628 N N . ASN A 1 210 ? 17.896 8.774 -11.508 1.00 92.06 210 ASN A N 1
ATOM 1629 C CA . ASN A 1 210 ? 16.436 8.702 -11.542 1.00 92.06 210 ASN A CA 1
ATOM 1630 C C . ASN A 1 210 ? 15.938 7.321 -11.108 1.00 92.06 210 ASN A C 1
ATOM 1632 O O . ASN A 1 210 ? 15.013 7.235 -10.310 1.00 92.06 210 ASN A O 1
ATOM 1636 N N . LEU A 1 211 ? 16.597 6.250 -11.558 1.00 92.19 211 LEU A N 1
ATOM 1637 C CA . LEU A 1 211 ? 16.286 4.885 -11.143 1.00 92.19 211 LEU A CA 1
ATOM 1638 C C . LEU A 1 211 ? 16.502 4.696 -9.637 1.00 92.19 211 LEU A C 1
ATOM 1640 O O . LEU A 1 211 ? 15.624 4.169 -8.961 1.00 92.19 211 LEU A O 1
ATOM 1644 N N . ARG A 1 212 ? 17.622 5.180 -9.085 1.00 94.44 212 ARG A N 1
ATOM 1645 C CA . ARG A 1 212 ? 17.871 5.137 -7.632 1.00 94.44 212 ARG A CA 1
ATOM 1646 C C . ARG A 1 212 ? 16.848 5.953 -6.843 1.00 94.44 212 ARG A C 1
ATOM 1648 O O . ARG A 1 212 ? 16.402 5.498 -5.798 1.00 94.44 212 ARG A O 1
ATOM 1655 N N . ALA A 1 213 ? 16.471 7.133 -7.335 1.00 94.38 213 ALA A N 1
ATOM 1656 C CA . ALA A 1 213 ? 15.455 7.968 -6.700 1.00 94.38 213 ALA A CA 1
ATOM 1657 C C . ALA A 1 213 ? 14.077 7.285 -6.709 1.00 94.38 213 ALA A C 1
ATOM 1659 O O . ALA A 1 213 ? 13.423 7.229 -5.675 1.00 94.38 213 ALA A O 1
ATOM 1660 N N . ALA A 1 214 ? 13.677 6.694 -7.838 1.00 92.81 214 ALA A N 1
ATOM 1661 C CA . ALA A 1 214 ? 12.426 5.946 -7.954 1.00 92.81 214 ALA A CA 1
ATOM 1662 C C . ALA A 1 214 ? 12.409 4.695 -7.058 1.00 92.81 214 ALA A C 1
ATOM 1664 O O . ALA A 1 214 ? 11.394 4.383 -6.443 1.00 92.81 214 ALA A O 1
ATOM 1665 N N . GLN A 1 215 ? 13.540 3.992 -6.943 1.00 93.81 215 GLN A N 1
ATOM 1666 C CA . GLN A 1 215 ? 13.685 2.864 -6.019 1.00 93.81 215 GLN A CA 1
ATOM 1667 C C . GLN A 1 215 ? 13.586 3.298 -4.553 1.00 93.81 215 GLN A C 1
ATOM 1669 O O . GLN A 1 215 ? 12.952 2.602 -3.765 1.00 93.81 215 GLN A O 1
ATOM 1674 N N . ALA A 1 216 ? 14.186 4.436 -4.190 1.00 95.75 216 ALA A N 1
ATOM 1675 C CA . ALA A 1 216 ? 14.090 4.988 -2.842 1.00 95.75 216 ALA A CA 1
ATOM 1676 C C . ALA A 1 216 ? 12.646 5.383 -2.495 1.00 95.75 216 ALA A C 1
ATOM 1678 O O . ALA A 1 216 ? 12.157 4.993 -1.441 1.00 95.75 216 ALA A O 1
ATOM 1679 N N . ASP A 1 217 ? 11.945 6.059 -3.408 1.00 94.06 217 ASP A N 1
ATOM 1680 C CA . ASP A 1 217 ? 10.533 6.440 -3.245 1.00 94.06 217 ASP A CA 1
ATOM 1681 C C . ASP A 1 217 ? 9.604 5.212 -3.122 1.00 94.06 217 ASP A C 1
ATOM 1683 O O . ASP A 1 217 ? 8.673 5.177 -2.310 1.00 94.06 217 ASP A O 1
ATOM 1687 N N . LEU A 1 218 ? 9.879 4.148 -3.886 1.00 94.81 218 LEU A N 1
ATOM 1688 C CA . LEU A 1 218 ? 9.154 2.882 -3.765 1.00 94.81 218 LEU A CA 1
ATOM 1689 C C . LEU A 1 218 ? 9.399 2.222 -2.401 1.00 94.81 218 LEU A C 1
ATOM 1691 O O . LEU A 1 218 ? 8.440 1.783 -1.764 1.00 94.81 218 LEU A O 1
ATOM 1695 N N . ALA A 1 219 ? 10.653 2.179 -1.944 1.00 95.00 219 ALA A N 1
ATOM 1696 C CA . ALA A 1 219 ? 11.016 1.619 -0.644 1.00 95.00 219 ALA A CA 1
ATOM 1697 C C . ALA A 1 219 ? 10.410 2.418 0.525 1.00 95.00 219 ALA A C 1
ATOM 1699 O O . ALA A 1 219 ? 9.935 1.825 1.492 1.00 95.00 219 ALA A O 1
ATOM 1700 N N . GLU A 1 220 ? 10.370 3.748 0.419 1.00 96.31 220 GLU A N 1
ATOM 1701 C CA . GLU A 1 220 ? 9.706 4.635 1.380 1.00 96.31 220 GLU A CA 1
ATOM 1702 C C . GLU A 1 220 ? 8.205 4.331 1.463 1.00 96.31 220 GLU A C 1
ATOM 1704 O O . GLU A 1 220 ? 7.681 4.067 2.544 1.00 96.31 220 GLU A O 1
ATOM 1709 N N . THR A 1 221 ? 7.526 4.238 0.315 1.00 96.00 221 THR A N 1
ATOM 1710 C CA . THR A 1 221 ? 6.089 3.911 0.259 1.00 96.00 221 THR A CA 1
ATOM 1711 C C . THR A 1 221 ? 5.794 2.518 0.836 1.00 96.00 221 THR A C 1
ATOM 1713 O O . THR A 1 221 ? 4.776 2.307 1.501 1.00 96.00 221 THR A O 1
ATOM 1716 N N . GLU A 1 222 ? 6.674 1.542 0.590 1.00 96.38 222 GLU A N 1
ATOM 1717 C CA . GLU A 1 222 ? 6.580 0.199 1.172 1.00 96.38 222 GLU A CA 1
ATOM 1718 C C . GLU A 1 222 ? 6.739 0.221 2.699 1.00 96.38 222 GLU A C 1
ATOM 1720 O O . GLU A 1 222 ? 5.956 -0.427 3.401 1.00 96.38 222 GLU A O 1
ATOM 1725 N N . ALA A 1 223 ? 7.691 1.002 3.216 1.00 97.56 223 ALA A N 1
ATOM 1726 C CA . ALA A 1 223 ? 7.895 1.181 4.649 1.00 97.56 223 ALA A CA 1
ATOM 1727 C C . ALA A 1 223 ? 6.689 1.860 5.318 1.00 97.56 223 ALA A C 1
ATOM 1729 O O . ALA A 1 223 ? 6.193 1.360 6.329 1.00 97.56 223 ALA A O 1
ATOM 1730 N N . GLU A 1 224 ? 6.148 2.928 4.721 1.00 96.19 224 GLU A N 1
ATOM 1731 C CA . GLU A 1 224 ? 4.945 3.601 5.226 1.00 96.19 224 GLU A CA 1
ATOM 1732 C C . GLU A 1 224 ? 3.730 2.667 5.264 1.00 96.19 224 GLU A C 1
ATOM 1734 O O . GLU A 1 224 ? 2.933 2.690 6.207 1.00 96.19 224 GLU A O 1
ATOM 1739 N N . LEU A 1 225 ? 3.568 1.825 4.238 1.00 97.06 225 LEU A N 1
ATOM 1740 C CA . LEU A 1 225 ? 2.487 0.846 4.195 1.00 97.06 225 LEU A CA 1
ATOM 1741 C C . LEU A 1 225 ? 2.638 -0.198 5.309 1.00 97.06 225 LEU A C 1
ATOM 1743 O O . LEU A 1 225 ? 1.636 -0.560 5.932 1.00 97.06 225 LEU A O 1
ATOM 1747 N N . ALA A 1 226 ? 3.856 -0.682 5.555 1.00 96.94 226 ALA A N 1
ATOM 1748 C CA . ALA A 1 226 ? 4.138 -1.639 6.620 1.00 96.94 226 ALA A CA 1
ATOM 1749 C C . ALA A 1 226 ? 3.888 -1.030 8.011 1.00 96.94 226 ALA A C 1
ATOM 1751 O O . ALA A 1 226 ? 3.233 -1.652 8.851 1.00 96.94 226 ALA A O 1
ATOM 1752 N N . GLU A 1 227 ? 4.326 0.211 8.235 1.00 96.75 227 GLU A N 1
ATOM 1753 C CA . GLU A 1 227 ? 4.059 0.949 9.471 1.00 96.75 227 GLU A CA 1
ATOM 1754 C C . GLU A 1 227 ? 2.551 1.128 9.689 1.00 96.75 227 GLU A C 1
ATOM 1756 O O . GLU A 1 227 ? 2.024 0.779 10.747 1.00 96.75 227 GLU A O 1
ATOM 1761 N N . ALA A 1 228 ? 1.824 1.593 8.669 1.00 95.31 228 ALA A N 1
ATOM 1762 C CA . ALA A 1 228 ? 0.382 1.788 8.758 1.00 95.31 228 ALA A CA 1
ATOM 1763 C C . ALA A 1 228 ? -0.365 0.478 9.064 1.00 95.31 228 ALA A C 1
ATOM 1765 O O . ALA A 1 228 ? -1.338 0.487 9.821 1.00 95.31 228 ALA A O 1
ATOM 1766 N N . GLN A 1 229 ? 0.089 -0.654 8.515 1.00 96.06 229 GLN A N 1
ATOM 1767 C CA . GLN A 1 229 ? -0.465 -1.977 8.820 1.00 96.06 229 GLN A CA 1
ATOM 1768 C C . GLN A 1 229 ? -0.202 -2.404 10.267 1.00 96.06 229 GLN A C 1
ATOM 1770 O O . GLN A 1 229 ? -1.114 -2.922 10.912 1.00 96.06 229 GLN A O 1
ATOM 1775 N N . SER A 1 230 ? 0.998 -2.150 10.792 1.00 96.06 230 SER A N 1
ATOM 1776 C CA . SER A 1 230 ? 1.327 -2.400 12.200 1.00 96.06 230 SER A CA 1
ATOM 1777 C C . SER A 1 230 ? 0.440 -1.574 13.138 1.00 96.06 230 SER A C 1
ATOM 1779 O O . SER A 1 230 ? -0.174 -2.107 14.064 1.00 96.06 230 SER A O 1
ATOM 1781 N N . VAL A 1 231 ? 0.271 -0.283 12.834 1.00 93.12 231 VAL A N 1
ATOM 1782 C CA . VAL A 1 231 ? -0.635 0.603 13.579 1.00 93.12 231 VAL A CA 1
ATOM 1783 C C . VAL A 1 231 ? -2.072 0.091 13.513 1.00 93.12 231 VAL A C 1
ATOM 1785 O O . VAL A 1 231 ? -2.752 0.062 14.537 1.00 93.12 231 VAL A O 1
ATOM 1788 N N . LEU A 1 232 ? -2.544 -0.353 12.342 1.00 93.19 232 LEU A N 1
ATOM 1789 C CA . LEU A 1 232 ? -3.887 -0.914 12.210 1.00 93.19 232 LEU A CA 1
ATOM 1790 C C . LEU A 1 232 ? -4.078 -2.145 13.102 1.00 93.19 232 LEU A C 1
ATOM 1792 O O . LEU A 1 232 ? -5.089 -2.226 13.795 1.00 93.19 232 LEU A O 1
ATOM 1796 N N . ALA A 1 233 ? -3.120 -3.074 13.103 1.00 92.50 233 ALA A N 1
ATOM 1797 C CA . ALA A 1 233 ? -3.183 -4.267 13.942 1.00 92.50 233 ALA A CA 1
ATOM 1798 C C . ALA A 1 233 ? -3.268 -3.898 15.432 1.00 92.50 233 ALA A C 1
ATOM 1800 O O . ALA A 1 233 ? -4.146 -4.393 16.141 1.00 92.50 233 ALA A O 1
ATOM 1801 N N . GLY A 1 234 ? -2.437 -2.953 15.885 1.00 91.31 234 GLY A N 1
ATOM 1802 C CA . GLY A 1 234 ? -2.476 -2.461 17.263 1.00 91.31 234 GLY A CA 1
ATOM 1803 C C . GLY A 1 234 ? -3.801 -1.782 17.629 1.00 91.31 234 GLY A C 1
ATOM 1804 O O . GLY A 1 234 ? -4.324 -1.980 18.725 1.00 91.31 234 GLY A O 1
ATOM 1805 N N . GLU A 1 235 ? -4.390 -1.005 16.719 1.00 88.25 235 GLU A N 1
ATOM 1806 C CA . GLU A 1 235 ? -5.702 -0.383 16.940 1.00 88.25 235 GLU A CA 1
ATOM 1807 C C . GLU A 1 235 ? -6.842 -1.418 16.974 1.00 88.25 235 GLU A C 1
ATOM 1809 O O . GLU A 1 235 ? -7.778 -1.278 17.764 1.00 88.25 235 GLU A O 1
ATOM 1814 N N . GLU A 1 236 ? -6.771 -2.484 16.170 1.00 88.31 236 GLU A N 1
ATOM 1815 C CA . GLU A 1 236 ? -7.760 -3.570 16.194 1.00 88.31 236 GLU A CA 1
ATOM 1816 C C . GLU A 1 236 ? -7.693 -4.382 17.495 1.00 88.31 236 GLU A C 1
ATOM 1818 O O . GLU A 1 236 ? -8.732 -4.773 18.035 1.00 88.31 236 GLU A O 1
ATOM 1823 N N . GLU A 1 237 ? -6.497 -4.603 18.042 1.00 89.12 237 GLU A N 1
ATOM 1824 C CA . GLU A 1 237 ? -6.332 -5.226 19.359 1.00 89.12 237 GLU A CA 1
ATOM 1825 C C . GLU A 1 237 ? -6.895 -4.354 20.485 1.00 89.12 237 GLU A C 1
ATOM 1827 O O . GLU A 1 237 ? -7.666 -4.847 21.314 1.00 89.12 237 GLU A O 1
ATOM 1832 N N . LYS A 1 238 ? -6.600 -3.046 20.485 1.00 85.81 238 LYS A N 1
ATOM 1833 C CA . LYS A 1 238 ? -7.177 -2.102 21.458 1.00 85.81 238 LYS A CA 1
ATOM 1834 C C . LYS A 1 238 ? -8.702 -2.081 21.390 1.00 85.81 238 LYS A C 1
ATOM 1836 O O . LYS A 1 238 ? -9.359 -2.123 22.427 1.00 85.81 238 LYS A O 1
ATOM 1841 N N . ALA A 1 239 ? -9.270 -2.077 20.183 1.00 84.19 239 ALA A N 1
ATOM 1842 C CA . ALA A 1 239 ? -10.715 -2.115 19.978 1.00 84.19 239 ALA A CA 1
ATOM 1843 C C . ALA A 1 239 ? -11.365 -3.362 20.602 1.00 84.19 239 ALA A C 1
ATOM 1845 O O . ALA A 1 239 ? -12.392 -3.249 21.275 1.00 84.19 239 ALA A O 1
ATOM 1846 N N . LYS A 1 240 ? -10.745 -4.540 20.441 1.00 86.19 240 LYS A N 1
ATOM 1847 C CA . LYS A 1 240 ? -11.188 -5.779 21.106 1.00 86.19 240 LYS A CA 1
ATOM 1848 C C . LYS A 1 240 ? -11.077 -5.673 22.629 1.00 86.19 240 LYS A C 1
ATOM 1850 O O . LYS A 1 240 ? -11.987 -6.098 23.339 1.00 86.19 240 LYS A O 1
ATOM 1855 N N . GLY A 1 241 ? -9.990 -5.082 23.128 1.00 87.25 241 GLY A N 1
ATOM 1856 C CA . GLY A 1 241 ? -9.795 -4.818 24.554 1.00 87.25 241 GLY A CA 1
ATOM 1857 C C . GLY A 1 241 ? -10.902 -3.941 25.147 1.00 87.25 241 GLY A C 1
ATOM 1858 O O . GLY A 1 241 ? -11.463 -4.279 26.189 1.00 87.25 241 GLY A O 1
ATOM 1859 N N . TYR A 1 242 ? -11.282 -2.861 24.459 1.00 84.12 242 TYR A N 1
ATOM 1860 C CA . TYR A 1 242 ? -12.370 -1.982 24.893 1.00 84.12 242 TYR A CA 1
ATOM 1861 C C . TYR A 1 242 ? -13.738 -2.670 24.888 1.00 84.12 242 TYR A C 1
ATOM 1863 O O . TYR A 1 242 ? -14.489 -2.507 25.850 1.00 84.12 242 TYR A O 1
ATOM 1871 N N . ASP A 1 243 ? -14.049 -3.486 23.874 1.00 84.88 243 ASP A N 1
ATOM 1872 C CA . ASP A 1 243 ? -15.287 -4.281 23.856 1.00 84.88 243 ASP A CA 1
ATOM 1873 C C . ASP A 1 243 ? -15.354 -5.238 25.059 1.00 84.88 243 ASP A C 1
ATOM 1875 O O . ASP A 1 243 ? -16.378 -5.330 25.741 1.00 84.88 243 ASP A O 1
ATOM 1879 N N . LEU A 1 244 ? -14.240 -5.899 25.392 1.00 89.31 244 LEU A N 1
ATOM 1880 C CA . LEU A 1 244 ? -14.172 -6.786 26.553 1.00 89.31 244 LEU A CA 1
ATOM 1881 C C . LEU A 1 244 ? -14.417 -6.035 27.871 1.00 89.31 244 LEU A C 1
ATOM 1883 O O . LEU A 1 244 ? -15.198 -6.503 28.704 1.00 89.31 244 LEU A O 1
ATOM 1887 N N . VAL A 1 245 ? -13.790 -4.868 28.056 1.00 89.62 245 VAL A N 1
ATOM 1888 C CA . VAL A 1 245 ? -13.988 -4.023 29.247 1.00 89.62 245 VAL A CA 1
ATOM 1889 C C . VAL A 1 245 ? -15.435 -3.538 29.337 1.00 89.62 245 VAL A C 1
ATOM 1891 O O . VAL A 1 245 ? -16.048 -3.648 30.399 1.00 89.62 245 VAL A O 1
ATOM 1894 N N . ALA A 1 246 ? -16.021 -3.075 28.231 1.00 87.19 246 ALA A N 1
ATOM 1895 C CA . ALA A 1 246 ? -17.407 -2.615 28.195 1.00 87.19 246 ALA A CA 1
ATOM 1896 C C . ALA A 1 246 ? -18.391 -3.731 28.589 1.00 87.19 246 ALA A C 1
ATOM 1898 O O . ALA A 1 246 ? -19.275 -3.524 29.425 1.00 87.19 246 ALA A O 1
ATOM 1899 N N . ARG A 1 247 ? -18.202 -4.947 28.060 1.00 90.94 247 ARG A N 1
ATOM 1900 C CA . ARG A 1 247 ? -19.007 -6.122 28.437 1.00 90.94 247 ARG A CA 1
ATOM 1901 C C . ARG A 1 247 ? -18.829 -6.505 29.901 1.00 90.94 247 ARG A C 1
ATOM 1903 O O . ARG A 1 247 ? -19.802 -6.894 30.547 1.00 90.94 247 ARG A O 1
ATOM 1910 N N . ASN A 1 248 ? -17.611 -6.404 30.430 1.00 93.88 248 ASN A N 1
ATOM 1911 C CA . ASN A 1 248 ? -17.350 -6.684 31.838 1.00 93.88 248 ASN A CA 1
ATOM 1912 C C . ASN A 1 248 ? -18.055 -5.665 32.750 1.00 93.88 248 ASN A C 1
ATOM 1914 O O . ASN A 1 248 ? -18.717 -6.059 33.706 1.00 93.88 248 ASN A O 1
ATOM 1918 N N . ASN A 1 249 ? -18.029 -4.379 32.393 1.00 91.44 249 ASN A N 1
ATOM 1919 C CA . ASN A 1 249 ? -18.756 -3.336 33.120 1.00 91.44 249 ASN A CA 1
ATOM 1920 C C . ASN A 1 249 ? -20.270 -3.598 33.141 1.00 91.44 249 ASN A C 1
ATOM 1922 O O . ASN A 1 249 ? -20.900 -3.461 34.191 1.00 91.44 249 ASN A O 1
ATOM 1926 N N . VAL A 1 250 ? -20.856 -4.035 32.017 1.00 94.50 250 VAL A N 1
ATOM 1927 C CA . VAL A 1 250 ? -22.269 -4.457 31.976 1.00 94.50 250 VAL A CA 1
ATOM 1928 C C . VAL A 1 250 ? -22.511 -5.638 32.907 1.00 94.50 250 VAL A C 1
ATOM 1930 O O . VAL A 1 250 ? -23.429 -5.579 33.721 1.00 94.50 250 VAL A O 1
ATOM 1933 N N . ARG A 1 251 ? -21.673 -6.678 32.843 1.00 96.81 251 ARG A N 1
ATOM 1934 C CA . ARG A 1 251 ? -21.798 -7.859 33.708 1.00 96.81 251 ARG A CA 1
ATOM 1935 C C . ARG A 1 251 ? -21.729 -7.482 35.190 1.00 96.81 251 ARG A C 1
ATOM 1937 O O . ARG A 1 251 ? -22.557 -7.927 35.979 1.00 96.81 251 ARG A O 1
ATOM 1944 N N . GLN A 1 252 ? -20.785 -6.624 35.571 1.00 96.81 252 GLN A N 1
ATOM 1945 C CA . GLN A 1 252 ? -20.654 -6.133 36.942 1.00 96.81 252 GLN A CA 1
ATOM 1946 C C . GLN A 1 252 ? -21.885 -5.324 37.374 1.00 96.81 252 GLN A C 1
ATOM 1948 O O . GLN A 1 252 ? -22.373 -5.484 38.497 1.00 96.81 252 GLN A O 1
ATOM 1953 N N . ALA A 1 253 ? -22.410 -4.470 36.491 1.00 96.00 253 ALA A N 1
ATOM 1954 C CA . ALA A 1 253 ? -23.621 -3.706 36.754 1.00 96.00 253 ALA A CA 1
ATOM 1955 C C . ALA A 1 253 ? -24.852 -4.618 36.905 1.00 96.00 253 ALA A C 1
ATOM 1957 O O . ALA A 1 253 ? -25.662 -4.377 37.798 1.00 96.00 253 ALA A O 1
ATOM 1958 N N . GLU A 1 254 ? -24.970 -5.682 36.108 1.00 96.94 254 GLU A N 1
ATOM 1959 C CA . GLU A 1 254 ? -26.032 -6.693 36.220 1.00 96.94 254 GLU A CA 1
ATOM 1960 C C . GLU A 1 254 ? -25.980 -7.434 37.560 1.00 96.94 254 GLU A C 1
ATOM 1962 O O . GLU A 1 254 ? -27.003 -7.541 38.233 1.00 96.94 254 GLU A O 1
ATOM 1967 N N . THR A 1 255 ? -24.796 -7.852 38.019 1.00 98.31 255 THR A N 1
ATOM 1968 C CA . THR A 1 255 ? -24.640 -8.447 39.359 1.00 98.31 255 THR A CA 1
ATOM 1969 C C . THR A 1 255 ? -25.050 -7.469 40.468 1.00 98.31 255 THR A C 1
ATOM 1971 O O . THR A 1 255 ? -25.650 -7.863 41.468 1.00 98.31 255 THR A O 1
ATOM 1974 N N . GLN A 1 256 ? -24.753 -6.174 40.322 1.00 96.94 256 GLN A N 1
ATOM 1975 C CA . GLN A 1 256 ? -25.212 -5.153 41.274 1.00 96.94 256 GLN A CA 1
ATOM 1976 C C . GLN A 1 256 ? -26.735 -4.958 41.224 1.00 96.94 256 GLN A C 1
ATOM 1978 O O . GLN A 1 256 ? -27.361 -4.795 42.271 1.00 96.94 256 GLN A O 1
ATOM 1983 N N . LEU A 1 257 ? -27.340 -5.011 40.034 1.00 97.88 257 LEU A N 1
ATOM 1984 C CA . LEU A 1 257 ? -28.792 -4.952 39.873 1.00 97.88 257 LEU A CA 1
ATOM 1985 C C . LEU A 1 257 ? -29.477 -6.139 40.556 1.00 97.88 257 LEU A C 1
ATOM 1987 O O . LEU A 1 257 ? -30.499 -5.951 41.208 1.00 97.88 257 LEU A O 1
ATOM 1991 N N . GLU A 1 258 ? -28.908 -7.339 40.450 1.00 97.75 258 GLU A N 1
ATOM 1992 C CA . GLU A 1 258 ? -29.417 -8.535 41.127 1.00 97.75 258 GLU A CA 1
ATOM 1993 C C . GLU A 1 258 ? -29.405 -8.366 42.655 1.00 97.75 258 GLU A C 1
ATOM 1995 O O . GLU A 1 258 ? -30.406 -8.639 43.323 1.00 97.75 258 GLU A O 1
ATOM 2000 N N . LYS A 1 259 ? -28.320 -7.811 43.215 1.00 98.00 259 LYS A N 1
ATOM 2001 C CA . LYS A 1 259 ? -28.250 -7.461 44.646 1.00 98.00 259 LYS A CA 1
ATOM 2002 C C . LYS A 1 259 ? -29.344 -6.464 45.045 1.00 98.00 259 LYS A C 1
ATOM 2004 O O . LYS A 1 259 ? -30.028 -6.680 46.044 1.00 98.00 259 LYS A O 1
ATOM 2009 N N . LEU A 1 260 ? -29.557 -5.412 44.251 1.00 97.94 260 LEU A N 1
ATOM 2010 C CA . LEU A 1 260 ? -30.627 -4.431 44.483 1.00 97.94 260 LEU A CA 1
ATOM 2011 C C . LEU A 1 260 ? -32.023 -5.048 44.337 1.00 97.94 260 LEU A C 1
ATOM 2013 O O . LEU A 1 260 ? -32.939 -4.690 45.072 1.00 97.94 260 LEU A O 1
ATOM 2017 N N . GLN A 1 261 ? -32.200 -6.008 43.431 1.00 97.50 261 GLN A N 1
ATOM 2018 C CA . GLN A 1 261 ? -33.458 -6.732 43.274 1.00 97.50 261 GLN A CA 1
ATOM 2019 C C . GLN A 1 261 ? -33.787 -7.551 44.526 1.00 97.50 261 GLN A C 1
ATOM 2021 O O . GLN A 1 261 ? -34.940 -7.569 44.962 1.00 97.50 261 GLN A O 1
ATOM 2026 N N . LEU A 1 262 ? -32.790 -8.217 45.115 1.00 98.19 262 LEU A N 1
ATOM 2027 C CA . LEU A 1 262 ? -32.940 -8.932 46.383 1.00 98.19 262 LEU A CA 1
ATOM 2028 C C . LEU A 1 262 ? -33.246 -7.967 47.535 1.00 98.19 262 LEU A C 1
ATOM 2030 O O . LEU A 1 262 ? -34.177 -8.218 48.299 1.00 98.19 262 LEU A O 1
ATOM 2034 N N . ALA A 1 263 ? -32.541 -6.835 47.618 1.00 97.19 263 ALA A N 1
ATOM 2035 C CA . ALA A 1 263 ? -32.815 -5.797 48.612 1.00 97.19 263 ALA A CA 1
ATOM 2036 C C . ALA A 1 263 ? -34.248 -5.248 48.489 1.00 97.19 263 ALA A C 1
ATOM 2038 O O . ALA A 1 263 ? -34.955 -5.151 49.487 1.00 97.19 263 ALA A O 1
ATOM 2039 N N . ASN A 1 264 ? -34.717 -4.985 47.264 1.00 97.62 264 ASN A N 1
ATOM 2040 C CA . ASN A 1 264 ? -36.080 -4.524 46.993 1.00 97.62 264 ASN A CA 1
ATOM 2041 C C . ASN A 1 264 ? -37.118 -5.565 47.445 1.00 97.62 264 ASN A C 1
ATOM 2043 O O . ASN A 1 264 ? -38.071 -5.232 48.145 1.00 97.62 264 ASN A O 1
ATOM 2047 N N . LYS A 1 265 ? -36.908 -6.851 47.121 1.00 97.50 265 LYS A N 1
ATOM 2048 C CA . LYS A 1 265 ? -37.773 -7.948 47.597 1.00 97.50 265 LYS A CA 1
ATOM 2049 C C . LYS A 1 265 ? -37.824 -8.006 49.128 1.00 97.50 265 LYS A C 1
ATOM 2051 O O . LYS A 1 265 ? -38.911 -8.102 49.691 1.00 97.50 265 LYS A O 1
ATOM 2056 N N . ASN A 1 266 ? -36.677 -7.904 49.797 1.00 97.88 266 ASN A N 1
ATOM 2057 C CA . ASN A 1 266 ? -36.604 -7.921 51.258 1.00 97.88 266 ASN A CA 1
ATOM 2058 C C . ASN A 1 266 ? -37.305 -6.705 51.885 1.00 97.88 266 ASN A C 1
ATOM 2060 O O . ASN A 1 266 ? -38.081 -6.871 52.826 1.00 97.88 266 ASN A O 1
ATOM 2064 N N . ALA A 1 267 ? -37.097 -5.504 51.337 1.00 97.50 267 ALA A N 1
ATOM 2065 C CA . ALA A 1 267 ? -37.758 -4.281 51.789 1.00 97.50 267 ALA A CA 1
ATOM 2066 C C . ALA A 1 267 ? -39.285 -4.357 51.610 1.00 97.50 267 ALA A C 1
ATOM 2068 O O . ALA A 1 267 ? -40.029 -4.000 52.522 1.00 97.50 267 ALA A O 1
ATOM 2069 N N . LYS A 1 268 ? -39.773 -4.914 50.492 1.00 97.62 268 LYS A N 1
ATOM 2070 C CA . LYS A 1 268 ? -41.211 -5.164 50.278 1.00 97.62 268 LYS A CA 1
ATOM 2071 C C . LYS A 1 268 ? -41.797 -6.080 51.346 1.00 97.62 268 LYS A C 1
ATOM 2073 O O . LYS A 1 268 ? -42.809 -5.739 51.953 1.00 97.62 268 LYS A O 1
ATOM 2078 N N . LEU A 1 269 ? -41.137 -7.205 51.624 1.00 98.00 269 LEU A N 1
ATOM 2079 C CA . LEU A 1 269 ? -41.571 -8.134 52.671 1.00 98.00 269 LEU A CA 1
ATOM 2080 C C . LEU A 1 269 ? -41.568 -7.478 54.061 1.00 98.00 269 LEU A C 1
ATOM 2082 O O . LEU A 1 269 ? -42.450 -7.760 54.874 1.00 98.00 269 LEU A O 1
ATOM 2086 N N . LYS A 1 270 ? -40.601 -6.593 54.338 1.00 96.69 270 LYS A N 1
ATOM 2087 C CA . LYS A 1 270 ? -40.538 -5.814 55.584 1.00 96.69 270 LYS A CA 1
ATOM 2088 C C . LYS A 1 270 ? -41.733 -4.867 55.706 1.00 96.69 270 LYS A C 1
ATOM 2090 O O . LYS A 1 270 ? -42.407 -4.905 56.731 1.00 96.69 270 LYS A O 1
ATOM 2095 N N . VAL A 1 271 ? -42.053 -4.105 54.658 1.00 97.81 271 VAL A N 1
ATOM 2096 C CA . VAL A 1 271 ? -43.237 -3.226 54.615 1.00 97.81 271 VAL A CA 1
ATOM 2097 C C . VAL A 1 271 ? -44.526 -4.022 54.810 1.00 97.81 271 VAL A C 1
ATOM 2099 O O . VAL A 1 271 ? -45.356 -3.653 55.636 1.00 97.81 271 VAL A O 1
ATOM 2102 N N . GLU A 1 272 ? -44.694 -5.148 54.112 1.00 97.00 272 GLU A N 1
ATOM 2103 C CA . GLU A 1 272 ? -45.879 -6.003 54.264 1.00 97.00 272 GLU A CA 1
ATOM 2104 C C . GLU A 1 272 ? -46.032 -6.539 55.691 1.00 97.00 272 GLU A C 1
ATOM 2106 O O . GLU A 1 272 ? -47.142 -6.577 56.232 1.00 97.00 272 GLU A O 1
ATOM 2111 N N . ARG A 1 273 ? -44.921 -6.949 56.314 1.00 97.12 273 ARG A N 1
ATOM 2112 C CA . ARG A 1 273 ? -44.903 -7.415 57.703 1.00 97.12 273 ARG A CA 1
ATOM 2113 C C . ARG A 1 273 ? -45.269 -6.288 58.665 1.00 97.12 273 ARG A C 1
ATOM 2115 O O . ARG A 1 273 ? -46.140 -6.496 59.506 1.00 97.12 273 ARG A O 1
ATOM 2122 N N . MET A 1 274 ? -44.652 -5.117 58.521 1.00 96.56 274 MET A N 1
ATOM 2123 C CA . MET A 1 274 ? -44.927 -3.953 59.367 1.00 96.56 274 MET A CA 1
ATOM 2124 C C . MET A 1 274 ? -46.375 -3.502 59.231 1.00 96.56 274 MET A C 1
ATOM 2126 O O . MET A 1 274 ? -47.055 -3.357 60.237 1.00 96.56 274 MET A O 1
ATOM 2130 N N . ARG A 1 275 ? -46.907 -3.432 58.007 1.00 96.31 275 ARG A N 1
ATOM 2131 C CA . ARG A 1 275 ? -48.309 -3.074 57.760 1.00 96.31 275 ARG A CA 1
ATOM 2132 C C . ARG A 1 275 ? -49.274 -4.007 58.493 1.00 96.31 275 ARG A C 1
ATOM 2134 O O . ARG A 1 275 ? -50.229 -3.538 59.106 1.00 96.31 275 ARG A O 1
ATOM 2141 N N . LYS A 1 276 ? -49.010 -5.320 58.482 1.00 96.38 276 LYS A N 1
ATOM 2142 C CA . LYS A 1 276 ? -49.803 -6.311 59.234 1.00 96.38 276 LYS A CA 1
ATOM 2143 C C . LYS A 1 276 ? -49.690 -6.134 60.753 1.00 96.38 276 LYS A C 1
ATOM 2145 O O . LYS A 1 276 ? -50.664 -6.396 61.452 1.00 96.38 276 LYS A O 1
ATOM 2150 N N . LEU A 1 277 ? -48.527 -5.737 61.273 1.00 96.00 277 LEU A N 1
ATOM 2151 C CA . LEU A 1 277 ? -48.319 -5.498 62.707 1.00 96.00 277 LEU A CA 1
ATOM 2152 C C . LEU A 1 277 ? -48.995 -4.203 63.170 1.00 96.00 277 LEU A C 1
ATOM 2154 O O . LEU A 1 277 ? -49.693 -4.224 64.181 1.00 96.00 277 LEU A O 1
ATOM 2158 N N . THR A 1 278 ? -48.876 -3.119 62.400 1.00 96.44 278 THR A N 1
ATOM 2159 C CA . THR A 1 278 ? -49.546 -1.839 62.669 1.00 96.44 278 THR A CA 1
ATOM 2160 C C . THR A 1 278 ? -51.070 -1.997 62.634 1.00 96.44 278 THR A C 1
ATOM 2162 O O . THR A 1 278 ? -51.748 -1.522 63.537 1.00 96.44 278 THR A O 1
ATOM 2165 N N . GLN A 1 279 ? -51.624 -2.760 61.677 1.00 94.94 279 GLN A N 1
ATOM 2166 C CA . GLN A 1 279 ? -53.063 -3.091 61.639 1.00 94.94 279 GLN A CA 1
ATOM 2167 C C . GLN A 1 279 ? -53.553 -3.843 62.886 1.00 94.94 279 GLN A C 1
ATOM 2169 O O . GLN A 1 279 ? -54.719 -3.731 63.253 1.00 94.94 279 GLN A O 1
ATOM 2174 N N . LYS A 1 280 ? -52.675 -4.612 63.536 1.00 95.81 280 LYS A N 1
ATOM 2175 C CA . LYS A 1 280 ? -52.965 -5.329 64.786 1.00 95.81 280 LYS A CA 1
ATOM 2176 C C . LYS A 1 280 ? -52.678 -4.493 66.041 1.00 95.81 280 LYS A C 1
ATOM 2178 O O . LYS A 1 280 ? -52.839 -5.012 67.139 1.00 95.81 280 LYS A O 1
ATOM 2183 N N . GLY A 1 281 ? -52.225 -3.244 65.892 1.00 93.38 281 GLY A N 1
ATOM 2184 C CA . GLY A 1 281 ? -51.831 -2.368 67.001 1.00 93.38 281 GLY A CA 1
ATOM 2185 C C . GLY A 1 281 ? -50.518 -2.761 67.689 1.00 93.38 281 GLY A C 1
ATOM 2186 O O . GLY A 1 281 ? -50.257 -2.310 68.797 1.00 93.38 281 GLY A O 1
ATOM 2187 N N . LEU A 1 282 ? -49.699 -3.614 67.061 1.00 93.50 282 LEU A N 1
ATOM 2188 C CA . LEU A 1 282 ? -48.452 -4.149 67.632 1.00 93.50 282 LEU A CA 1
ATOM 2189 C C . LEU A 1 282 ? -47.196 -3.359 67.222 1.00 93.50 282 LEU A C 1
ATOM 2191 O O . LEU A 1 282 ? -46.097 -3.712 67.641 1.00 93.50 282 LEU A O 1
ATOM 2195 N N . ALA A 1 283 ? -47.339 -2.338 66.375 1.00 93.12 283 ALA A N 1
ATOM 2196 C CA . ALA A 1 283 ? -46.252 -1.480 65.904 1.00 93.12 283 ALA A CA 1
ATOM 2197 C C . ALA A 1 283 ? -46.751 -0.041 65.716 1.00 93.12 283 ALA A C 1
ATOM 2199 O O . ALA A 1 283 ? -47.942 0.168 65.461 1.00 93.12 283 ALA A O 1
ATOM 2200 N N . LEU A 1 284 ? -45.846 0.936 65.814 1.00 94.31 284 LEU A N 1
ATOM 2201 C CA . LEU A 1 284 ? -46.162 2.350 65.602 1.00 94.31 284 LEU A CA 1
ATOM 2202 C C . LEU A 1 284 ? -46.380 2.634 64.105 1.00 94.31 284 LEU A C 1
ATOM 2204 O O . LEU A 1 284 ? -45.878 1.918 63.236 1.00 94.31 284 LEU A O 1
ATOM 2208 N N . ALA A 1 285 ? -47.140 3.689 63.795 1.00 93.00 285 ALA A N 1
ATOM 2209 C CA . ALA A 1 285 ? -47.294 4.162 62.415 1.00 93.00 285 ALA A CA 1
ATOM 2210 C C . ALA A 1 285 ? -45.960 4.672 61.840 1.00 93.00 285 ALA A C 1
ATOM 2212 O O . ALA A 1 285 ? -45.659 4.416 60.678 1.00 93.00 285 ALA A O 1
ATOM 2213 N N . ASP A 1 286 ? -45.133 5.291 62.685 1.00 94.88 286 ASP A N 1
ATOM 2214 C CA . ASP A 1 286 ? -43.805 5.802 62.329 1.00 94.88 286 ASP A CA 1
ATOM 2215 C C . ASP A 1 286 ? -42.867 4.681 61.831 1.00 94.88 286 ASP A C 1
ATOM 2217 O O . ASP A 1 286 ? -42.180 4.828 60.821 1.00 94.88 286 ASP A O 1
ATOM 2221 N N . ASP A 1 287 ? -42.927 3.491 62.446 1.00 93.50 287 ASP A N 1
ATOM 2222 C CA . ASP A 1 287 ? -42.135 2.331 62.009 1.00 93.50 287 ASP A CA 1
ATOM 2223 C C . ASP A 1 287 ? -42.547 1.832 60.610 1.00 93.50 287 ASP A C 1
ATOM 2225 O O . ASP A 1 287 ? -41.721 1.328 59.840 1.00 93.50 287 ASP A O 1
ATOM 2229 N N . LEU A 1 288 ? -43.840 1.942 60.274 1.00 95.62 288 LEU A N 1
ATOM 2230 C CA . LEU A 1 288 ? -44.348 1.603 58.945 1.00 95.62 288 LEU A CA 1
ATOM 2231 C C . LEU A 1 288 ? -43.884 2.633 57.913 1.00 95.62 288 LEU A C 1
ATOM 2233 O O . LEU A 1 288 ? -43.410 2.240 56.846 1.00 95.62 288 LEU A O 1
ATOM 2237 N N . GLU A 1 289 ? -43.978 3.924 58.231 1.00 96.69 289 GLU A N 1
ATOM 2238 C CA . GLU A 1 289 ? -43.508 5.004 57.358 1.00 96.69 289 GLU A CA 1
ATOM 2239 C C . GLU A 1 289 ? -42.002 4.892 57.084 1.00 96.69 289 GLU A C 1
ATOM 2241 O O . GLU A 1 289 ? -41.576 4.988 55.930 1.00 96.69 289 GLU A O 1
ATOM 2246 N N . ALA A 1 290 ? -41.199 4.575 58.105 1.00 96.06 290 ALA A N 1
ATOM 2247 C CA . ALA A 1 290 ? -39.768 4.327 57.957 1.00 96.06 290 ALA A CA 1
ATOM 2248 C C . ALA A 1 290 ? -39.474 3.142 57.015 1.00 96.06 290 ALA A C 1
ATOM 2250 O O . ALA A 1 290 ? -38.609 3.237 56.139 1.00 96.06 290 ALA A O 1
ATOM 2251 N N . ALA A 1 291 ? -40.216 2.035 57.140 1.00 96.31 291 ALA A N 1
ATOM 2252 C CA . ALA A 1 291 ? -40.073 0.886 56.243 1.00 96.31 291 ALA A CA 1
ATOM 2253 C C . ALA A 1 291 ? -40.501 1.215 54.798 1.00 96.31 291 ALA A C 1
ATOM 2255 O O . ALA A 1 291 ? -39.872 0.755 53.841 1.00 96.31 291 ALA A O 1
ATOM 2256 N N . GLU A 1 292 ? -41.559 2.011 54.615 1.00 96.88 292 GLU A N 1
ATOM 2257 C CA . GLU A 1 292 ? -42.003 2.459 53.292 1.00 96.88 292 GLU A CA 1
ATOM 2258 C C . GLU A 1 292 ? -40.996 3.416 52.638 1.00 96.88 292 GLU A C 1
ATOM 2260 O O . GLU A 1 292 ? -40.773 3.336 51.425 1.00 96.88 292 GLU A O 1
ATOM 2265 N N . LEU A 1 293 ? -40.350 4.283 53.423 1.00 97.94 293 LEU A N 1
ATOM 2266 C CA . LEU A 1 293 ? -39.271 5.150 52.955 1.00 97.94 293 LEU A CA 1
ATOM 2267 C C . LEU A 1 293 ? -38.057 4.332 52.489 1.00 97.94 293 LEU A C 1
ATOM 2269 O O . LEU A 1 293 ? -37.534 4.585 51.402 1.00 97.94 293 LEU A O 1
ATOM 2273 N N . GLU A 1 294 ? -37.657 3.313 53.256 1.00 95.81 294 GLU A N 1
ATOM 2274 C CA . GLU A 1 294 ? -36.579 2.385 52.888 1.00 95.81 294 GLU A CA 1
ATOM 2275 C C . GLU A 1 294 ? -36.891 1.660 51.568 1.00 95.81 294 GLU A C 1
ATOM 2277 O O . GLU A 1 294 ? -36.053 1.610 50.665 1.00 95.81 294 GLU A O 1
ATOM 2282 N N . LEU A 1 295 ? -38.124 1.166 51.402 1.00 97.75 295 LEU A N 1
ATOM 2283 C CA . LEU A 1 295 ? -38.558 0.545 50.150 1.00 97.75 295 LEU A CA 1
ATOM 2284 C C . LEU A 1 295 ? -38.474 1.519 48.966 1.00 97.75 295 LEU A C 1
ATOM 2286 O O . LEU A 1 295 ? -37.973 1.144 47.904 1.00 97.75 295 LEU A O 1
ATOM 2290 N N . LYS A 1 296 ? -38.951 2.759 49.128 1.00 97.81 296 LYS A N 1
ATOM 2291 C CA . LYS A 1 296 ? -38.884 3.786 48.074 1.00 97.81 296 LYS A CA 1
ATOM 2292 C C . LYS A 1 296 ? -37.437 4.113 47.697 1.00 97.81 296 LYS A C 1
ATOM 2294 O O . LYS A 1 296 ? -37.146 4.243 46.508 1.00 97.81 296 LYS A O 1
ATOM 2299 N N . ALA A 1 297 ? -36.534 4.198 48.675 1.00 97.69 297 ALA A N 1
ATOM 2300 C CA . ALA A 1 297 ? -35.112 4.434 48.434 1.00 97.69 297 ALA A CA 1
ATOM 2301 C C . ALA A 1 297 ? -34.484 3.300 47.605 1.00 97.69 297 ALA A C 1
ATOM 2303 O O . ALA A 1 297 ? -33.919 3.554 46.541 1.00 97.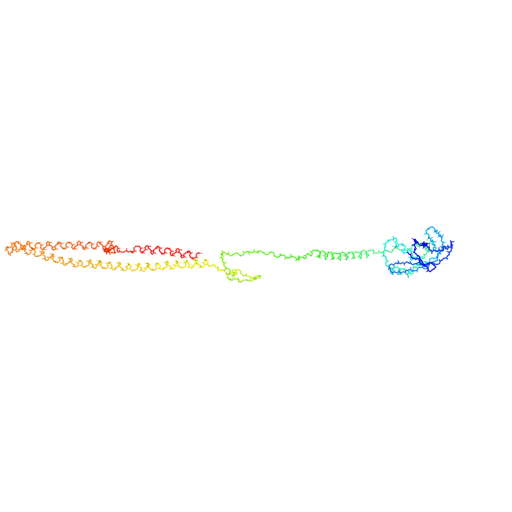69 297 ALA A O 1
ATOM 2304 N N . VAL A 1 298 ? -34.675 2.042 48.021 1.00 97.81 298 VAL A N 1
ATOM 2305 C CA . VAL A 1 298 ? -34.137 0.870 47.306 1.00 97.81 298 VAL A CA 1
ATOM 2306 C C . VAL A 1 298 ? -34.752 0.721 45.911 1.00 97.81 298 VAL A C 1
ATOM 2308 O O . VAL A 1 298 ? -34.063 0.348 44.961 1.00 97.81 298 VAL A O 1
ATOM 2311 N N . LEU A 1 299 ? -36.044 1.022 45.753 1.00 97.25 299 LEU A N 1
ATOM 2312 C CA . LEU A 1 299 ? -36.717 0.994 44.454 1.00 97.25 299 LEU A CA 1
ATOM 2313 C C . LEU A 1 299 ? -36.126 2.038 43.498 1.00 97.25 299 LEU A C 1
ATOM 2315 O O . LEU A 1 299 ? -35.822 1.700 42.355 1.00 97.25 299 LEU A O 1
ATOM 2319 N N . SER A 1 300 ? -35.902 3.263 43.978 1.00 97.75 300 SER A N 1
ATOM 2320 C CA . SER A 1 300 ? -35.255 4.331 43.207 1.00 97.75 300 SER A CA 1
ATOM 2321 C C . SER A 1 300 ? -33.851 3.925 42.745 1.00 97.75 300 SER A C 1
ATOM 2323 O O . SER A 1 300 ? -33.512 4.077 41.570 1.00 97.75 300 SER A O 1
ATOM 2325 N N . GLU A 1 301 ? -33.040 3.330 43.625 1.00 96.44 301 GLU A N 1
ATOM 2326 C CA . GLU A 1 301 ? -31.709 2.827 43.259 1.00 96.44 301 GLU A CA 1
ATOM 2327 C C . GLU A 1 301 ? -31.765 1.681 42.242 1.00 96.44 301 GLU A C 1
ATOM 2329 O O . GLU A 1 301 ? -30.990 1.663 41.281 1.00 96.44 301 GLU A O 1
ATOM 2334 N N . TYR A 1 302 ? -32.701 0.744 42.414 1.00 97.50 302 TYR A N 1
ATOM 2335 C CA . TYR A 1 302 ? -32.922 -0.359 41.481 1.00 97.50 302 TYR A CA 1
ATOM 2336 C C . TYR A 1 302 ? -33.282 0.145 40.075 1.00 97.50 302 TYR A C 1
ATOM 2338 O O . TYR A 1 302 ? -32.695 -0.303 39.087 1.00 97.50 302 TYR A O 1
ATOM 2346 N N . GLU A 1 303 ? -34.210 1.099 39.969 1.00 96.19 303 GLU A N 1
ATOM 2347 C CA . GLU A 1 303 ? -34.618 1.681 38.687 1.00 96.19 303 GLU A CA 1
ATOM 2348 C C . GLU A 1 303 ? -33.488 2.474 38.032 1.00 96.19 303 GLU A C 1
ATOM 2350 O O . GLU A 1 303 ? -33.193 2.253 36.855 1.00 96.19 303 GLU A O 1
ATOM 2355 N N . ARG A 1 304 ? -32.782 3.316 38.800 1.00 97.12 304 ARG A N 1
ATOM 2356 C CA . ARG A 1 304 ? -31.592 4.035 38.315 1.00 97.12 304 ARG A CA 1
ATOM 2357 C C . ARG A 1 304 ? -30.551 3.071 37.757 1.00 97.12 304 ARG A C 1
ATOM 2359 O O . ARG A 1 304 ? -30.024 3.290 36.667 1.00 97.12 304 ARG A O 1
ATOM 2366 N N . LYS A 1 305 ? -30.271 1.972 38.466 1.00 96.94 305 LYS A N 1
ATOM 2367 C CA . LYS A 1 305 ? -29.285 0.985 38.014 1.00 96.94 305 LYS A CA 1
ATOM 2368 C C . LYS A 1 305 ? -29.741 0.241 36.761 1.00 96.94 305 LYS A C 1
ATOM 2370 O O . LYS A 1 305 ? -28.920 -0.039 35.888 1.00 96.94 305 LYS A O 1
ATOM 2375 N N . LYS A 1 306 ? -31.038 -0.052 36.645 1.00 96.81 306 LYS A N 1
ATOM 2376 C CA . LYS A 1 306 ? -31.628 -0.672 35.454 1.00 96.81 306 LYS A CA 1
ATOM 2377 C C . LYS A 1 306 ? -31.483 0.225 34.222 1.00 96.81 306 LYS A C 1
ATOM 2379 O O . LYS A 1 306 ? -31.069 -0.274 33.177 1.00 96.81 306 LYS A O 1
ATOM 2384 N N . ILE A 1 307 ? -31.776 1.520 34.360 1.00 96.62 307 ILE A N 1
ATOM 2385 C CA . ILE A 1 307 ? -31.590 2.519 33.295 1.00 96.62 307 ILE A CA 1
ATOM 2386 C C . ILE A 1 307 ? -30.114 2.574 32.889 1.00 96.62 307 ILE A C 1
ATOM 2388 O O . ILE A 1 307 ? -29.795 2.412 31.716 1.00 96.62 307 ILE A O 1
ATOM 2392 N N . HIS A 1 308 ? -29.204 2.652 33.861 1.00 93.38 308 HIS A N 1
ATOM 2393 C CA . HIS A 1 308 ? -27.766 2.674 33.597 1.00 93.38 308 HIS A CA 1
ATOM 2394 C C . HIS A 1 308 ? -27.267 1.440 32.816 1.00 93.38 308 HIS A C 1
ATOM 2396 O O . HIS A 1 308 ? -26.455 1.554 31.902 1.00 93.38 308 HIS A O 1
ATOM 2402 N N . ILE A 1 309 ? -27.774 0.239 33.118 1.00 95.31 309 ILE A N 1
ATOM 2403 C CA . ILE A 1 309 ? -27.442 -0.971 32.344 1.00 95.31 309 ILE A CA 1
ATOM 2404 C C . ILE A 1 309 ? -27.975 -0.880 30.910 1.00 95.31 309 ILE A C 1
ATOM 2406 O O . ILE A 1 309 ? -27.301 -1.326 29.981 1.00 95.31 309 ILE A O 1
ATOM 2410 N N . GLN A 1 310 ? -29.178 -0.333 30.714 1.00 94.75 310 GLN A N 1
ATOM 2411 C CA . GLN A 1 310 ? -29.737 -0.131 29.376 1.00 94.75 310 GLN A CA 1
ATOM 2412 C C . GLN A 1 310 ? -28.891 0.850 28.559 1.00 94.75 310 GLN A C 1
ATOM 2414 O O . GLN A 1 310 ? -28.596 0.551 27.403 1.00 94.75 310 GLN A O 1
ATOM 2419 N N . GLU A 1 311 ? -28.437 1.947 29.165 1.00 91.50 311 GLU A N 1
ATOM 2420 C CA . GLU A 1 311 ? -27.511 2.904 28.548 1.00 91.50 311 GLU A CA 1
ATOM 2421 C C . GLU A 1 311 ? -26.203 2.217 28.133 1.00 91.50 311 GLU A C 1
ATOM 2423 O O . GLU A 1 311 ? -25.812 2.286 26.970 1.00 91.50 311 GLU A O 1
ATOM 2428 N N . LEU A 1 312 ? -25.568 1.460 29.037 1.00 90.38 312 LEU A N 1
ATOM 2429 C CA . LEU A 1 312 ? -24.342 0.716 28.723 1.00 90.38 312 LEU A CA 1
ATOM 2430 C C . LEU A 1 312 ? -24.546 -0.285 27.573 1.00 90.38 312 LEU A C 1
ATOM 2432 O O . LEU A 1 312 ? -23.698 -0.400 26.687 1.00 90.38 312 LEU A O 1
ATOM 2436 N N . LYS A 1 313 ? -25.681 -0.994 27.543 1.00 91.50 313 LYS A N 1
ATOM 2437 C CA . LYS A 1 313 ? -26.015 -1.924 26.451 1.00 91.50 313 LYS A CA 1
ATOM 2438 C C . LYS A 1 313 ? -26.242 -1.202 25.123 1.00 91.50 313 LYS A C 1
ATOM 2440 O O . LYS A 1 313 ? -25.832 -1.722 24.085 1.00 91.50 313 LYS A O 1
ATOM 2445 N N . GLN A 1 314 ? -26.872 -0.027 25.135 1.00 89.81 314 GLN A N 1
ATOM 2446 C CA . GLN A 1 314 ? -27.032 0.800 23.937 1.00 89.81 314 GLN A CA 1
ATOM 2447 C C . GLN A 1 314 ? -25.683 1.310 23.420 1.00 89.81 314 GLN A C 1
ATOM 2449 O O . GLN A 1 314 ? -25.430 1.203 22.222 1.00 89.81 314 GLN A O 1
ATOM 2454 N N . LEU A 1 315 ? -24.787 1.759 24.306 1.00 85.88 315 LEU A N 1
ATOM 2455 C CA . LEU A 1 315 ? -23.428 2.181 23.944 1.00 85.88 315 LEU A CA 1
ATOM 2456 C C . LEU A 1 315 ? -22.633 1.053 23.267 1.00 85.88 315 LEU A C 1
ATOM 2458 O O . LEU A 1 315 ? -21.961 1.283 22.261 1.00 85.88 315 LEU A O 1
ATOM 2462 N N . ILE A 1 316 ? -22.755 -0.185 23.762 1.00 85.38 316 ILE A N 1
ATOM 2463 C CA . ILE A 1 316 ? -22.146 -1.361 23.119 1.00 85.38 316 ILE A CA 1
ATOM 2464 C C . ILE A 1 316 ? -22.786 -1.636 21.754 1.00 85.38 316 ILE A C 1
ATOM 2466 O O . ILE A 1 316 ? -22.073 -1.817 20.769 1.00 85.38 316 ILE A O 1
ATOM 2470 N N . LYS A 1 317 ? -24.124 -1.652 21.670 1.00 85.00 317 LYS A N 1
ATOM 2471 C CA . LYS A 1 317 ? -24.851 -1.979 20.432 1.00 85.00 317 LYS A CA 1
ATOM 2472 C C . LYS A 1 317 ? -24.568 -0.986 19.303 1.00 85.00 317 LYS A C 1
ATOM 2474 O O . LYS A 1 317 ? -24.461 -1.399 18.152 1.00 85.00 317 LYS A O 1
ATOM 2479 N N . ASN A 1 318 ? -24.426 0.294 19.629 1.00 79.69 318 ASN A N 1
ATOM 2480 C CA . ASN A 1 318 ? -24.130 1.341 18.652 1.00 79.69 318 ASN A CA 1
ATOM 2481 C C . ASN A 1 318 ? -22.671 1.308 18.161 1.00 79.69 318 ASN A C 1
ATOM 2483 O O . ASN A 1 318 ? -22.305 2.095 17.293 1.00 79.69 318 ASN A O 1
ATOM 2487 N N . GLY A 1 319 ? -21.827 0.416 18.697 1.00 68.56 319 GLY A N 1
ATOM 2488 C CA . GLY A 1 319 ? -20.396 0.385 18.387 1.00 68.56 319 GLY A CA 1
ATOM 2489 C C . GLY A 1 319 ? -19.623 1.561 18.993 1.00 68.56 319 GLY A C 1
ATOM 2490 O O . GLY A 1 319 ? -18.423 1.694 18.767 1.00 68.56 319 GLY A O 1
ATOM 2491 N N . ASP A 1 320 ? -20.276 2.388 19.812 1.00 60.91 320 ASP A N 1
ATOM 2492 C CA . ASP A 1 320 ? -19.639 3.492 20.530 1.00 60.91 320 ASP A CA 1
ATOM 2493 C C . ASP A 1 320 ? -18.807 2.997 21.723 1.00 60.91 320 ASP A C 1
ATOM 2495 O O . ASP A 1 320 ? -18.001 3.749 22.264 1.00 60.91 320 ASP A O 1
ATOM 2499 N N . ALA A 1 321 ? -18.902 1.712 22.087 1.00 55.44 321 ALA A N 1
ATOM 2500 C CA . ALA A 1 321 ? -17.954 1.075 23.004 1.00 55.44 321 ALA A CA 1
ATOM 2501 C C . ALA A 1 321 ? -16.506 1.129 22.487 1.00 55.44 321 ALA A C 1
ATOM 2503 O O . ALA A 1 321 ? -15.570 1.155 23.279 1.00 55.44 321 ALA A O 1
ATOM 2504 N N . THR A 1 322 ? -16.296 1.190 21.169 1.00 54.03 322 THR A N 1
ATOM 2505 C CA . THR A 1 322 ? -14.962 1.430 20.596 1.00 54.03 322 THR A CA 1
ATOM 2506 C C . THR A 1 322 ? -14.599 2.915 20.579 1.00 54.03 322 THR A C 1
ATOM 2508 O O . THR A 1 322 ? -13.420 3.247 20.532 1.00 54.03 322 THR A O 1
ATOM 2511 N N . ARG A 1 323 ? -15.605 3.795 20.663 1.00 57.47 323 ARG A N 1
ATOM 2512 C CA . ARG A 1 323 ? -15.488 5.259 20.710 1.00 57.47 323 ARG A CA 1
ATOM 2513 C C . ARG A 1 323 ? -15.525 5.814 22.131 1.00 57.47 323 ARG A C 1
ATOM 2515 O O . ARG A 1 323 ? -15.880 6.978 22.316 1.00 57.47 323 ARG A O 1
ATOM 2522 N N . LEU A 1 324 ? -15.186 4.994 23.130 1.00 54.44 324 LEU A N 1
ATOM 2523 C CA . LEU A 1 324 ? -15.208 5.405 24.529 1.00 54.44 324 LEU A CA 1
ATOM 2524 C C . LEU A 1 324 ? -14.413 6.702 24.694 1.00 54.44 324 LEU A C 1
ATOM 2526 O O . LEU A 1 324 ? -13.214 6.769 24.418 1.00 54.44 324 LEU A O 1
ATOM 2530 N N . PHE A 1 325 ? -15.135 7.737 25.115 1.00 48.97 325 PHE A N 1
ATOM 2531 C CA . PHE A 1 325 ? -14.622 9.070 25.367 1.00 48.97 325 PHE A CA 1
ATOM 2532 C C . PHE A 1 325 ? -13.693 9.001 26.579 1.00 48.97 325 PHE A C 1
ATOM 2534 O O . PHE A 1 325 ? -14.105 9.162 27.726 1.00 48.97 325 PHE A O 1
ATOM 2541 N N . THR A 1 326 ? -12.418 8.713 26.341 1.00 50.09 326 THR A N 1
ATOM 2542 C CA . THR A 1 326 ? -11.383 9.118 27.290 1.00 50.09 326 THR A CA 1
ATOM 2543 C C . THR A 1 326 ? -11.359 10.639 27.228 1.00 50.09 326 THR A C 1
ATOM 2545 O O . THR A 1 326 ? -11.356 11.175 26.126 1.00 50.09 326 THR A O 1
ATOM 2548 N N . GLY A 1 327 ? -11.414 11.342 28.361 1.00 45.03 327 GLY A N 1
ATOM 2549 C CA . GLY A 1 327 ? -11.697 12.788 28.459 1.00 45.03 327 GLY A CA 1
ATOM 2550 C C . GLY A 1 327 ? -10.828 13.768 27.644 1.00 45.03 327 GLY A C 1
ATOM 2551 O O . GLY A 1 327 ? -11.001 14.968 27.800 1.00 45.03 327 GLY A O 1
ATOM 2552 N N . ASN A 1 328 ? -9.934 13.282 26.777 1.00 41.06 328 ASN A N 1
ATOM 2553 C CA . ASN A 1 328 ? -9.111 14.034 25.831 1.00 41.06 328 ASN A CA 1
ATOM 2554 C C . ASN A 1 328 ? -9.322 13.670 24.341 1.00 41.06 328 ASN A C 1
ATOM 2556 O O . ASN A 1 328 ? -8.627 14.227 23.493 1.00 41.06 328 ASN A O 1
ATOM 2560 N N . GLY A 1 329 ? -10.247 12.773 23.973 1.00 50.72 329 GLY A N 1
ATOM 2561 C CA . GLY A 1 329 ? -10.540 12.510 22.558 1.00 50.72 329 GLY A CA 1
ATOM 2562 C C . GLY A 1 329 ? -11.339 11.240 22.261 1.00 50.72 329 GLY A C 1
ATOM 2563 O O . GLY A 1 329 ? -11.412 10.312 23.067 1.00 50.72 329 GLY A O 1
ATOM 2564 N N . PHE A 1 330 ? -11.923 11.207 21.060 1.00 52.38 330 PHE A N 1
ATOM 2565 C CA . PHE A 1 330 ? -12.586 10.031 20.499 1.00 52.38 330 PHE A CA 1
ATOM 2566 C C . PHE A 1 330 ? -11.550 8.936 20.203 1.00 52.38 330 PHE A C 1
ATOM 2568 O O . PHE A 1 330 ? -10.637 9.133 19.399 1.00 52.38 330 PHE A O 1
ATOM 2575 N N . ALA A 1 331 ? -11.682 7.780 20.856 1.00 56.41 331 ALA A N 1
ATOM 2576 C CA . ALA A 1 331 ? -10.853 6.614 20.576 1.00 56.41 331 ALA A CA 1
ATOM 2577 C C . ALA A 1 331 ? -11.331 5.927 19.284 1.00 56.41 331 ALA A C 1
ATOM 2579 O O . ALA A 1 331 ? -12.524 5.709 19.092 1.00 56.41 331 ALA A O 1
ATOM 2580 N N . GLY A 1 332 ? -10.403 5.598 18.386 1.00 62.44 332 GLY A N 1
ATOM 2581 C CA . GLY A 1 332 ? -10.686 4.813 17.184 1.00 62.44 332 GLY A CA 1
ATOM 2582 C C . GLY A 1 332 ? -10.312 5.520 15.887 1.00 62.44 332 GLY A C 1
ATOM 2583 O O . GLY A 1 332 ? -11.174 5.995 15.155 1.00 62.44 332 GLY A O 1
ATOM 2584 N N . ARG A 1 333 ? -9.021 5.485 15.541 1.00 74.81 333 ARG A N 1
ATOM 2585 C CA . ARG A 1 333 ? -8.527 5.884 14.208 1.00 74.81 333 ARG A CA 1
ATOM 2586 C C . ARG A 1 333 ? -8.650 4.758 13.177 1.00 74.81 333 ARG A C 1
ATOM 2588 O O . ARG A 1 333 ? -8.084 4.840 12.098 1.00 74.81 333 ARG A O 1
ATOM 2595 N N . LEU A 1 334 ? -9.385 3.685 13.486 1.00 82.38 334 LEU A N 1
ATOM 2596 C CA . LEU A 1 334 ? -9.475 2.487 12.643 1.00 82.38 334 LEU A CA 1
ATOM 2597 C C . LEU A 1 334 ? -9.937 2.793 11.215 1.00 82.38 334 LEU A C 1
ATOM 2599 O O . LEU A 1 334 ? -9.360 2.268 10.265 1.00 82.38 334 LEU A O 1
ATOM 2603 N N . SER A 1 335 ? -10.962 3.630 11.048 1.00 84.12 335 SER A N 1
ATOM 2604 C CA . SER A 1 335 ? -11.447 4.034 9.723 1.00 84.12 335 SER A CA 1
ATOM 2605 C C . SER A 1 335 ? -10.402 4.852 8.964 1.00 84.12 335 SER A C 1
ATOM 2607 O O . SER A 1 335 ? -10.150 4.576 7.792 1.00 84.12 335 SER A O 1
ATOM 2609 N N . GLU A 1 336 ? -9.758 5.809 9.635 1.00 87.06 336 GLU A N 1
ATOM 2610 C CA . GLU A 1 336 ? -8.707 6.659 9.068 1.00 87.06 336 GLU A CA 1
ATOM 2611 C C . GLU A 1 336 ? -7.490 5.833 8.643 1.00 87.06 336 GLU A C 1
ATOM 2613 O O . GLU A 1 336 ? -7.027 5.948 7.509 1.00 87.06 336 GLU A O 1
ATOM 2618 N N . THR A 1 337 ? -7.013 4.931 9.504 1.00 89.44 337 THR A N 1
ATOM 2619 C CA . THR A 1 337 ? -5.877 4.051 9.211 1.00 89.44 337 THR A CA 1
ATOM 2620 C C . THR A 1 337 ? -6.211 3.075 8.081 1.00 89.44 337 THR A C 1
ATOM 2622 O O . THR A 1 337 ? -5.389 2.875 7.186 1.00 89.44 337 THR A O 1
ATOM 2625 N N . LYS A 1 338 ? -7.432 2.516 8.039 1.00 91.50 338 LYS A N 1
ATOM 2626 C CA . LYS A 1 338 ? -7.886 1.667 6.917 1.00 91.50 338 LYS A CA 1
ATOM 2627 C C . LYS A 1 338 ? -7.927 2.442 5.601 1.00 91.50 338 LYS A C 1
ATOM 2629 O O . LYS A 1 338 ? -7.452 1.934 4.585 1.00 91.50 338 LYS A O 1
ATOM 2634 N N . ALA A 1 339 ? -8.440 3.672 5.614 1.00 92.00 339 ALA A N 1
ATOM 2635 C CA . ALA A 1 339 ? -8.442 4.542 4.442 1.00 92.00 339 ALA A CA 1
ATOM 2636 C C . ALA A 1 339 ? -7.013 4.896 3.996 1.00 92.00 339 ALA A C 1
ATOM 2638 O O . ALA A 1 339 ? -6.712 4.833 2.802 1.00 92.00 339 ALA A O 1
ATOM 2639 N N . ARG A 1 340 ? -6.110 5.183 4.945 1.00 93.38 340 ARG A N 1
ATOM 2640 C CA . ARG A 1 340 ? -4.689 5.445 4.675 1.00 93.38 340 ARG A CA 1
ATOM 2641 C C . ARG A 1 340 ? -4.009 4.243 4.020 1.00 93.38 340 ARG A C 1
ATOM 2643 O O . ARG A 1 340 ? -3.376 4.411 2.984 1.00 93.38 340 ARG A O 1
ATOM 2650 N N . ILE A 1 341 ? -4.204 3.032 4.544 1.00 95.56 341 ILE A N 1
ATOM 2651 C CA . ILE A 1 341 ? -3.674 1.795 3.941 1.00 95.56 341 ILE A CA 1
ATOM 2652 C C . ILE A 1 341 ? -4.226 1.591 2.529 1.00 95.56 341 ILE A C 1
ATOM 2654 O O . ILE A 1 341 ? -3.477 1.236 1.620 1.00 95.56 341 ILE A O 1
ATOM 2658 N N . ALA A 1 342 ? -5.526 1.812 2.320 1.00 95.38 342 ALA A N 1
ATOM 2659 C CA . ALA A 1 342 ? -6.135 1.674 1.000 1.00 95.38 342 ALA A CA 1
ATOM 2660 C C . ALA A 1 342 ? -5.537 2.665 -0.011 1.00 95.38 342 ALA A C 1
ATOM 2662 O O . ALA A 1 342 ? -5.270 2.282 -1.150 1.00 95.38 342 ALA A O 1
ATOM 2663 N N . ARG A 1 343 ? -5.286 3.912 0.408 1.00 96.75 343 ARG A N 1
ATOM 2664 C CA . ARG A 1 343 ? -4.588 4.916 -0.404 1.00 96.75 343 ARG A CA 1
ATOM 2665 C C . ARG A 1 343 ? -3.159 4.471 -0.732 1.00 96.75 343 ARG A C 1
ATOM 2667 O O . ARG A 1 343 ? -2.825 4.407 -1.911 1.00 96.75 343 ARG A O 1
ATOM 2674 N N . LEU A 1 344 ? -2.365 4.100 0.275 1.00 95.44 344 LEU A N 1
ATOM 2675 C CA . LEU A 1 344 ? -0.969 3.672 0.100 1.00 95.44 344 LEU A CA 1
ATOM 2676 C C . LEU A 1 344 ? -0.845 2.442 -0.809 1.00 95.44 344 LEU A C 1
ATOM 2678 O O . LEU A 1 344 ? 0.041 2.381 -1.653 1.00 95.44 344 LEU A O 1
ATOM 2682 N N . ARG A 1 345 ? -1.774 1.481 -0.716 1.00 95.75 345 ARG A N 1
ATOM 2683 C CA . ARG A 1 345 ? -1.805 0.320 -1.624 1.00 95.75 345 ARG A CA 1
ATOM 2684 C C . ARG A 1 345 ? -2.024 0.713 -3.082 1.00 95.75 345 ARG A C 1
ATOM 2686 O O . ARG A 1 345 ? -1.391 0.130 -3.956 1.00 95.75 345 ARG A O 1
ATOM 2693 N N . ARG A 1 346 ? -2.917 1.672 -3.352 1.00 95.62 346 ARG A N 1
ATOM 2694 C CA . ARG A 1 346 ? -3.148 2.168 -4.721 1.00 95.62 346 ARG A CA 1
ATOM 2695 C C . ARG A 1 346 ? -1.925 2.905 -5.252 1.00 95.62 346 ARG A C 1
ATOM 2697 O O . ARG A 1 346 ? -1.553 2.696 -6.399 1.00 95.62 346 ARG A O 1
ATOM 2704 N N . GLU A 1 347 ? -1.304 3.730 -4.416 1.00 94.50 347 GLU A N 1
ATOM 2705 C CA . GLU A 1 347 ? -0.095 4.472 -4.773 1.00 94.50 347 GLU A CA 1
ATOM 2706 C C . GLU A 1 347 ? 1.073 3.530 -5.092 1.00 94.50 347 GLU A C 1
ATOM 2708 O O . GLU A 1 347 ? 1.720 3.663 -6.127 1.00 94.50 347 GLU A O 1
ATOM 2713 N N . LEU A 1 348 ? 1.272 2.504 -4.267 1.00 94.38 348 LEU A N 1
ATOM 2714 C CA . LEU A 1 348 ? 2.289 1.481 -4.486 1.00 94.38 348 LEU A CA 1
ATOM 2715 C C . LEU A 1 348 ? 2.031 0.670 -5.764 1.00 94.38 348 LEU A C 1
ATOM 2717 O O . LEU A 1 348 ? 2.971 0.401 -6.509 1.00 94.38 348 LEU A O 1
ATOM 2721 N N . ALA A 1 349 ? 0.777 0.302 -6.049 1.00 93.44 349 ALA A N 1
ATOM 2722 C CA . ALA A 1 349 ? 0.420 -0.369 -7.301 1.00 93.44 349 ALA A CA 1
ATOM 2723 C C . ALA A 1 349 ? 0.751 0.509 -8.519 1.00 93.44 349 ALA A C 1
ATOM 2725 O O . ALA A 1 349 ? 1.429 0.056 -9.437 1.00 93.44 349 ALA A O 1
ATOM 2726 N N . TYR A 1 350 ? 0.376 1.790 -8.469 1.00 93.12 350 TYR A N 1
ATOM 2727 C CA . TYR A 1 350 ? 0.690 2.762 -9.515 1.00 93.12 350 TYR A CA 1
ATOM 2728 C C . TYR A 1 350 ? 2.205 2.905 -9.746 1.00 93.12 350 TYR A C 1
ATOM 2730 O O . TYR A 1 350 ? 2.656 2.852 -10.892 1.00 93.12 350 TYR A O 1
ATOM 2738 N N . LYS A 1 351 ? 3.001 3.023 -8.672 1.00 90.12 351 LYS A N 1
ATOM 2739 C CA . LYS A 1 351 ? 4.473 3.108 -8.744 1.00 90.12 351 LYS A CA 1
ATOM 2740 C C . LYS A 1 351 ? 5.105 1.815 -9.293 1.00 90.12 351 LYS A C 1
ATOM 2742 O O . LYS A 1 351 ? 6.075 1.875 -10.049 1.00 90.12 351 LYS A O 1
ATOM 2747 N N . LYS A 1 352 ? 4.552 0.637 -8.973 1.00 89.31 352 LYS A N 1
ATOM 2748 C CA . LYS A 1 352 ? 5.036 -0.653 -9.506 1.00 89.31 352 LYS A CA 1
ATOM 2749 C C . LYS A 1 352 ? 4.756 -0.820 -10.995 1.00 89.31 352 LYS A C 1
ATOM 2751 O O . LYS A 1 352 ? 5.627 -1.309 -11.706 1.00 89.31 352 LYS A O 1
ATOM 2756 N N . ASP A 1 353 ? 3.600 -0.374 -11.471 1.00 88.62 353 ASP A N 1
ATOM 2757 C CA . ASP A 1 353 ? 3.281 -0.440 -12.899 1.00 88.62 353 ASP A CA 1
ATOM 2758 C C . ASP A 1 353 ? 4.162 0.521 -13.713 1.00 88.62 353 ASP A C 1
ATOM 2760 O O . ASP A 1 353 ? 4.725 0.118 -14.728 1.00 88.62 353 ASP A O 1
ATOM 2764 N N . HIS A 1 354 ? 4.393 1.741 -13.214 1.00 82.38 354 HIS A N 1
ATOM 2765 C CA . HIS A 1 354 ? 5.253 2.736 -13.875 1.00 82.38 354 HIS A CA 1
ATOM 2766 C C . HIS A 1 354 ? 6.747 2.398 -13.858 1.00 82.38 354 HIS A C 1
ATOM 2768 O O . HIS A 1 354 ? 7.496 2.928 -14.667 1.00 82.38 354 HIS A O 1
ATOM 2774 N N . SER A 1 355 ? 7.204 1.546 -12.938 1.00 74.31 355 SER A N 1
ATOM 2775 C CA . SER A 1 355 ? 8.604 1.090 -12.919 1.00 74.31 355 SER A CA 1
ATOM 2776 C C . SER A 1 355 ? 8.867 -0.107 -13.839 1.00 74.31 355 SER A C 1
ATOM 2778 O O . SER A 1 355 ? 10.027 -0.461 -14.048 1.00 74.31 355 SER A O 1
ATOM 2780 N N . ARG A 1 356 ? 7.815 -0.749 -14.372 1.00 66.06 356 ARG A N 1
ATOM 2781 C CA . ARG A 1 356 ? 7.922 -1.880 -15.312 1.00 66.06 356 ARG A CA 1
ATOM 2782 C C . ARG A 1 356 ? 7.834 -1.474 -16.784 1.00 66.06 356 ARG A C 1
ATOM 2784 O O . ARG A 1 356 ? 8.283 -2.254 -17.622 1.00 66.06 356 ARG A O 1
ATOM 2791 N N . SER A 1 357 ? 7.238 -0.321 -17.084 1.00 49.72 357 SER A N 1
ATOM 2792 C CA . SER A 1 357 ? 7.234 0.313 -18.410 1.00 49.72 357 SER A CA 1
ATOM 2793 C C . SER A 1 357 ? 8.503 1.120 -18.629 1.00 49.72 357 SER A C 1
ATOM 2795 O O . SER A 1 357 ? 9.067 1.032 -19.739 1.00 49.72 357 SER A O 1
#

Foldseek 3Di:
DWKDFPNDIFDWPDDDLFWTKTQDDDDDDDQFDKGWIFDWDDDPNDTDTATFIWGFHDADPVRSMTITTTPDQDPVRSVVRVVVVVCVVVVDDDDPVVVVVVVPDDDDDDDPDDDDDDPDDDDDPDDCVVVVVVVVVVVVVVVVVVVVVVVVVVVVVPPDPPPDDDDDDDDDDDDDPDDFDFPDADDDVPDDDDPPDDGTDGDDPVVVVVLVVLVVVLVVLVVVLVVLVVVLVVLVVVLVVLLVVLVVVLVVLVVVLVVLVVQLVVLVVLLVVQVVCVVVVNDDPVSNVVSVVSNVVSVVVSVVSVVVSVVSVVCSVVSCSQQPCPVPGGHDCNVVSVVVSVVSVVVSVVSVVVSVD